Protein 3ZUZ (pdb70)

Solvent-accessible surface area: 15400 Å² total

Sequence (315 aa):
GILKTKYGFDNLYDTVVISVSTSNGNDINELDDPEHTDANDRVIERLRKENLKFDPEYYVSEYMTHKYGNEEDLEINGIKELLKFTPSSIVKQYLQWYKDSTNPNLVMPIEFTDEEQKQMQDNLPKKSSYLVEDIKKPLYVTILSVVLFSSYVFEQIENEGTHTTESAWTMGKLCPQISSFLDQQLKQSSLIIKIAIITGIRRALSYPLHRNYDLAMKAWTFVYYILRGGKRLVIRALLDIHETFRFHDVYYVVYDKVLLDDLTAWFISQGSENVIRSSLALEMRKEQESLSKQDIEFEIAEWETLNIREMEILAESEYREQQQN

Foldseek 3Di:
DPQFFAFADVSPDADLVVVLVVVPPPLADDPCNGPAYQLRLLVSVQVVLLVLFDLVQLLVLVCCVPPNDPVSCVVLVVVVLLVADFPLLVVLVVQQVPDPDLQDAADDDQDPVLVCLCVPPADPDADDDDPCVLLVLQLLQLQLQLLLLCSVVVNDQDPCSLSSSSQLRSCRRRVHSPQPVVPSLLSSLLSSLSSLQRDDSRRYNSSSLVSSVSSLSCLSNFLVSSLVSLSVSLVSQCPDPRSNVSCVRYSSCSSVCSVVPNDRVVSNVSSVVSVVSSVPDDQQVRWHWPVCIDIDGSVVSNVVSVVVVVVVVVD

InterPro domains:
  IPR007009 Shq1, C-terminal domain [PF04925] (267-470)
  IPR007052 CS domain [PS51203] (1-91)
  IPR008978 HSP20-like chaperone [G3DSA:2.60.40.790] (1-134)
  IPR008978 HSP20-like chaperone [SSF49764] (3-89)
  IPR039742 Protein Shq1 [PTHR12967] (1-504)
  IPR048696 SHQ1-like, CS domain [PF21413] (3-97)

Organism: Saccharomyces cerevisiae (strain ATCC 204508 / S288c) (NCBI:txid559292)

Secondary structure (DSSP, 8-state):
--S---BSGGG-B-SHHHHHHTTT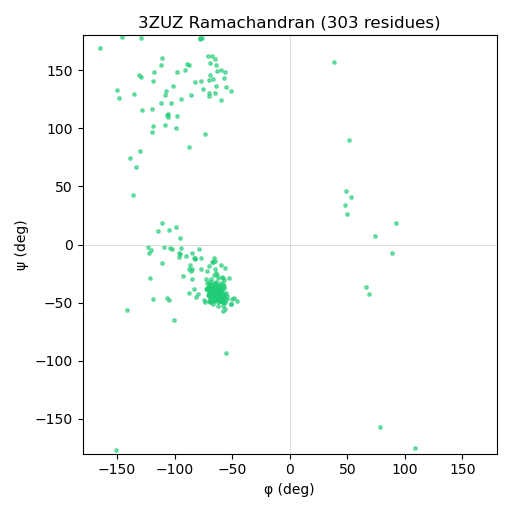--S---S-GGG--HHHHHHHHHHHHHHH--HHHHHHHHHHHHH--HHHHHHH-HHHHHT---HHHHHHHHHHTT-SSTTSPPP----HHHHHHHHHHS-------S--HHHHHHHHHHHHHHHHHHHHTTT---TTHHHHHHHH-HHHHT--S------HHHHHHHHHHHHHTTSSS---HHHHHHHHHHHHHHHHH-HHHHHHHHHHHHHHHHT-TTTTHHIIIIIHHHHHHHHHH--HHHHHHHHHHHHHHHHH--GGG-EE-------EEHHHHHHHHHHHHHHHHH-

Nearest PDB structures (foldseek):
  3zuz-assembly1_A  TM=1.003E+00  e=6.429E-46  Saccharomyces cerevisiae S288C
  3zv0-assembly1_A  TM=9.960E-01  e=2.360E-42  Saccharomyces cerevisiae S288C
  3zv0-assembly1_B  TM=9.936E-01  e=4.896E-42  Saccharomyces cerevisiae S288C
  3uah-assembly1_A  TM=9.928E-01  e=5.614E-42  Saccharomyces cerevisiae S288C
  3uai-assembly1_D  TM=9.906E-01  e=8.661E-41  Saccharomyces cerevisiae S288C

B-factor: mean 26.77, std 13.88, range [10.85, 117.25]

Structure (mmCIF, N/CA/C/O backbone):
data_3ZUZ
#
_entry.id   3ZUZ
#
_cell.length_a   39.374
_cell.length_b   50.092
_cell.length_c   52.083
_cell.angle_alpha   110.46
_cell.angle_beta   98.85
_cell.angle_gamma   97.32
#
_symmetry.space_group_name_H-M   'P 1'
#
loop_
_entity.id
_entity.type
_entity.pdbx_description
1 polymer 'PROTEIN SHQ1'
2 non-polymer 'ISOPROPYL ALCOHOL'
3 water water
#
loop_
_atom_site.group_PDB
_atom_site.id
_atom_site.type_symbol
_atom_site.label_atom_id
_atom_site.label_alt_id
_atom_site.label_comp_id
_atom_site.label_asym_id
_atom_site.label_entity_id
_atom_site.label_seq_id
_atom_site.pdbx_PDB_ins_code
_atom_site.Cartn_x
_atom_site.Cartn_y
_atom_site.Cartn_z
_atom_site.occupancy
_atom_site.B_iso_or_equiv
_atom_site.auth_seq_id
_atom_site.auth_comp_id
_atom_site.auth_asym_id
_atom_site.auth_atom_id
_atom_site.pdbx_PDB_model_num
ATOM 1 N N . GLY A 1 22 ? 3.314 6.678 -30.109 1.00 46.11 164 GLY A N 1
ATOM 2 C CA . GLY A 1 22 ? 3.563 7.239 -28.785 1.00 44.90 164 GLY A CA 1
ATOM 3 C C . GLY A 1 22 ? 3.650 8.751 -28.790 1.00 45.97 164 GLY A C 1
ATOM 4 O O . GLY A 1 22 ? 4.606 9.325 -28.253 1.00 47.36 164 GLY A O 1
ATOM 5 N N . ILE A 1 23 ? 2.656 9.410 -29.409 1.00 37.33 165 ILE A N 1
ATOM 6 C CA . ILE A 1 23 ? 2.652 10.868 -29.508 1.00 33.69 165 ILE A CA 1
ATOM 7 C C . ILE A 1 23 ? 1.673 11.556 -28.565 1.00 30.76 165 ILE A C 1
ATOM 8 O O . ILE A 1 23 ? 2.067 12.500 -27.889 1.00 26.94 165 ILE A O 1
ATOM 13 N N . LEU A 1 24 ? 0.422 11.084 -28.509 1.00 28.90 166 LEU A N 1
ATOM 14 C CA . LEU A 1 24 ? -0.585 11.674 -27.629 1.00 28.20 166 LEU A CA 1
ATOM 15 C C . LEU A 1 24 ? -0.180 11.409 -26.179 1.00 30.31 166 LEU A C 1
ATOM 16 O O . LEU A 1 24 ? 0.374 10.350 -25.876 1.00 29.35 166 LEU A O 1
ATOM 21 N N . LYS A 1 25 ? -0.414 12.392 -25.307 1.00 28.07 167 LYS A N 1
ATOM 22 C CA . LYS A 1 25 ? -0.098 12.287 -23.879 1.00 28.10 167 LYS A CA 1
ATOM 23 C C . LYS A 1 25 ? -1.174 11.418 -23.210 1.00 30.65 167 LYS A C 1
ATOM 24 O O . LYS A 1 25 ? -2.346 11.497 -23.590 1.00 27.48 167 LYS A O 1
ATOM 30 N N . THR A 1 26 ? -0.764 10.544 -22.260 1.00 29.74 168 THR A N 1
ATOM 31 C CA . THR A 1 26 ? -1.668 9.629 -21.536 1.00 29.60 168 THR A CA 1
ATOM 32 C C . THR A 1 26 ? -1.829 10.153 -20.116 1.00 32.74 168 THR A C 1
ATOM 33 O O . THR A 1 26 ? -0.862 10.122 -19.342 1.00 32.92 168 THR A O 1
ATOM 37 N N . LYS A 1 27 ? -3.037 10.644 -19.779 1.00 25.30 169 LYS A N 1
ATOM 38 C CA . LYS A 1 27 ? -3.329 11.217 -18.471 1.00 23.78 169 LYS A CA 1
ATOM 39 C C . LYS A 1 27 ? -3.341 10.173 -17.362 1.00 24.63 169 LYS A C 1
ATOM 40 O O . LYS A 1 27 ? -3.514 8.977 -17.615 1.00 22.60 169 LYS A O 1
ATOM 46 N N . TYR A 1 28 ? -3.099 10.641 -16.137 1.00 19.83 170 TYR A N 1
ATOM 47 C CA . TYR A 1 28 ? -2.981 9.773 -14.969 1.00 18.38 170 TYR A CA 1
ATOM 48 C C . TYR A 1 28 ? -3.392 10.443 -13.686 1.00 18.59 170 TYR A C 1
ATOM 49 O O . TYR A 1 28 ? -3.798 11.616 -13.658 1.00 17.40 170 TYR A O 1
ATOM 58 N N . GLY A 1 29 ? -3.223 9.689 -12.590 1.00 16.13 171 GLY A N 1
ATOM 59 C CA . GLY A 1 29 ? -3.528 10.194 -11.263 1.00 14.81 171 GLY A CA 1
ATOM 60 C C . GLY A 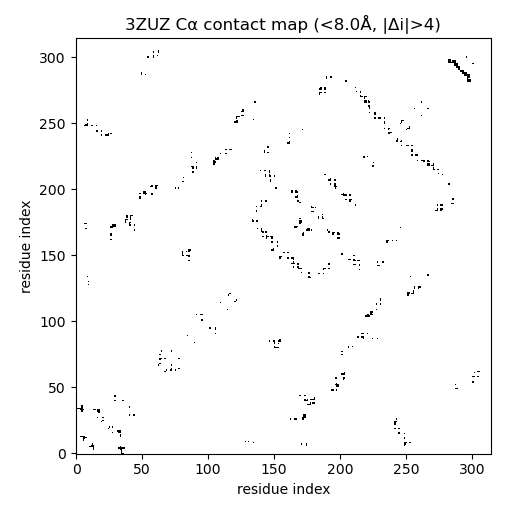1 29 ? -5.019 10.179 -10.991 1.00 17.81 171 GLY A C 1
ATOM 61 O O . GLY A 1 29 ? -5.767 9.424 -11.636 1.00 19.26 171 GLY A O 1
ATOM 62 N N . PHE A 1 30 ? -5.446 11.024 -10.044 1.00 14.80 172 PHE A N 1
ATOM 63 C CA . PHE A 1 30 ? -6.834 11.050 -9.614 1.00 13.60 172 PHE A CA 1
ATOM 64 C C . PHE A 1 30 ? -7.737 11.366 -10.797 1.00 18.58 172 PHE A C 1
ATOM 65 O O . PHE A 1 30 ? -7.558 12.415 -11.418 1.00 18.91 172 PHE A O 1
ATOM 73 N N . ASP A 1 31 ? -8.729 10.461 -11.051 1.00 17.28 173 ASP A N 1
ATOM 74 C CA . ASP A 1 31 ? -9.716 10.578 -12.145 1.00 19.31 173 ASP A CA 1
ATOM 75 C C . ASP A 1 31 ? -9.059 10.865 -13.512 1.00 25.75 173 ASP A C 1
ATOM 76 O O . ASP A 1 31 ? -9.670 11.505 -14.371 1.00 26.30 173 ASP A O 1
ATOM 81 N N . ASN A 1 32 ? -7.782 10.448 -13.677 1.00 22.65 174 ASN A N 1
ATOM 82 C CA . ASN A 1 32 ? -6.970 10.670 -14.886 1.00 23.43 174 ASN A CA 1
ATOM 83 C C . ASN A 1 32 ? -6.932 12.135 -15.288 1.00 27.39 174 ASN A C 1
ATOM 84 O O . ASN A 1 32 ? -7.041 12.445 -16.477 1.00 28.48 174 ASN A O 1
ATOM 89 N N . LEU A 1 33 ? -6.809 13.044 -14.319 1.00 23.46 175 LEU A N 1
ATOM 90 C CA . LEU A 1 33 ? -6.828 14.483 -14.585 1.00 24.23 175 LEU A CA 1
ATOM 91 C C . LEU A 1 33 ? -5.462 15.145 -14.740 1.00 24.12 175 LEU A C 1
ATOM 92 O O . LEU A 1 33 ? -5.379 16.346 -15.055 1.00 22.16 175 LEU A O 1
ATOM 97 N N . TYR A 1 34 ? -4.391 14.388 -14.461 1.00 18.86 176 TYR A N 1
ATOM 98 C CA . TYR A 1 34 ? -3.058 14.961 -14.434 1.00 18.18 176 TYR A CA 1
ATOM 99 C C . TYR A 1 34 ? -2.155 14.507 -15.540 1.00 18.22 176 TYR A C 1
ATOM 100 O O . TYR A 1 34 ? -2.370 13.467 -16.150 1.00 17.74 176 TYR A O 1
ATOM 109 N N . ASP A 1 35 ? -1.101 15.296 -15.773 1.00 17.80 177 ASP A N 1
ATOM 110 C CA . ASP A 1 35 ? -0.079 14.995 -16.763 1.00 18.36 177 ASP A CA 1
ATOM 111 C C . ASP A 1 35 ? 1.123 15.886 -16.498 1.00 18.84 177 ASP A C 1
ATOM 112 O O . ASP A 1 35 ? 1.024 16.843 -15.727 1.00 18.48 177 ASP A O 1
ATOM 117 N N . THR A 1 36 ? 2.239 15.581 -17.184 1.00 18.84 178 THR A N 1
ATOM 118 C CA . THR A 1 36 ? 3.508 16.322 -17.217 1.00 19.63 178 THR A CA 1
ATOM 119 C C . THR A 1 36 ? 4.313 16.314 -15.923 1.00 22.92 178 THR A C 1
ATOM 120 O O . THR A 1 36 ? 5.544 16.184 -15.974 1.00 24.78 178 THR A O 1
ATOM 124 N N . VAL A 1 37 ? 3.632 16.484 -14.787 1.00 18.09 179 VAL A N 1
ATOM 125 C CA A VAL A 1 37 ? 4.192 16.551 -13.426 0.50 16.50 179 VAL A CA 1
ATOM 126 C CA B VAL A 1 37 ? 4.295 16.590 -13.491 0.50 18.03 179 VAL A CA 1
ATOM 127 C C . VAL A 1 37 ? 5.183 15.404 -13.159 1.00 19.87 179 VAL A C 1
ATOM 128 O O . VAL A 1 37 ? 6.278 15.625 -12.639 1.00 19.34 179 VAL A O 1
ATOM 135 N N . ILE A 1 38 ? 4.757 14.153 -13.470 1.00 17.71 180 ILE A N 1
ATOM 136 C CA . ILE A 1 38 ? 5.616 13.007 -13.166 1.00 16.15 180 ILE A CA 1
ATOM 137 C C . ILE A 1 38 ? 6.925 13.002 -13.962 1.00 19.03 180 ILE A C 1
ATOM 138 O O . ILE A 1 38 ? 7.984 12.872 -13.349 1.00 18.73 180 ILE A O 1
ATOM 143 N N . SER A 1 39 ? 6.873 13.212 -15.298 1.00 17.94 181 SER A N 1
ATOM 144 C CA . SER A 1 39 ? 8.109 13.303 -16.104 1.00 18.61 181 SER A CA 1
ATOM 145 C C . SER A 1 39 ? 9.044 14.403 -15.601 1.00 22.04 181 SER A C 1
ATOM 146 O O . SER A 1 39 ? 10.244 14.163 -15.482 1.00 25.12 181 SER A O 1
ATOM 149 N N . VAL A 1 40 ? 8.514 15.578 -15.245 1.00 19.73 182 VAL A N 1
ATOM 150 C CA . VAL A 1 40 ? 9.308 16.676 -14.681 1.00 20.00 182 VAL A CA 1
ATOM 151 C C . VAL A 1 40 ? 9.958 16.227 -13.355 1.00 22.47 182 VAL A C 1
ATOM 152 O O . VAL A 1 40 ? 11.148 16.454 -13.142 1.00 21.67 182 VAL A O 1
ATOM 156 N N . SER A 1 41 ? 9.213 15.486 -12.530 1.00 19.31 183 SER A N 1
ATOM 157 C CA . SER A 1 41 ? 9.712 15.019 -11.235 1.00 18.36 183 SER A CA 1
ATOM 158 C C . SER A 1 41 ? 10.889 14.034 -11.378 1.00 21.40 183 SER A C 1
ATOM 159 O O . SER A 1 41 ? 11.805 14.046 -10.547 1.00 20.70 183 SER A O 1
ATOM 162 N N . THR A 1 42 ? 10.874 13.207 -12.428 1.00 19.35 184 THR A N 1
ATOM 163 C CA . THR A 1 42 ? 11.946 12.227 -12.694 1.00 21.63 184 THR A CA 1
ATOM 164 C C . THR A 1 42 ? 13.279 12.910 -12.980 1.00 28.49 184 THR A C 1
ATOM 165 O O . THR A 1 42 ? 14.325 12.328 -12.693 1.00 29.22 184 THR A O 1
ATOM 169 N N . SER A 1 43 ? 13.232 14.181 -13.446 1.00 25.89 185 SER A N 1
ATOM 170 C CA . SER A 1 43 ? 14.416 15.018 -13.674 1.00 26.28 185 SER A CA 1
ATOM 171 C C . SER A 1 43 ? 14.874 15.697 -12.357 1.00 27.63 185 SER A C 1
ATOM 172 O O . SER A 1 43 ? 15.978 16.247 -12.301 1.00 28.42 185 SER A O 1
ATOM 175 N N . ASN A 1 44 ? 14.034 15.639 -11.299 1.00 21.02 186 ASN A N 1
ATOM 176 C CA . ASN A 1 44 ? 14.283 16.220 -9.983 1.00 20.19 186 ASN A CA 1
ATOM 177 C C . ASN A 1 44 ? 14.498 15.167 -8.898 1.00 22.55 186 ASN A C 1
ATOM 178 O O . ASN A 1 44 ? 14.466 15.493 -7.715 1.00 25.82 186 ASN A O 1
ATOM 183 N N . GLY A 1 45 ? 14.805 13.934 -9.288 1.00 19.90 187 GLY A N 1
ATOM 184 C CA . GLY A 1 45 ? 15.148 12.896 -8.321 1.00 20.47 187 GLY A CA 1
ATOM 185 C C . GLY A 1 45 ? 14.012 12.019 -7.831 1.00 24.33 187 GLY A C 1
ATOM 186 O O . GLY A 1 45 ? 14.131 11.391 -6.775 1.00 23.35 187 GLY A O 1
ATOM 187 N N . ASN A 1 46 ? 12.888 11.991 -8.568 1.00 20.45 188 ASN A N 1
ATOM 188 C CA . ASN A 1 46 ? 11.774 11.134 -8.189 1.00 19.18 188 ASN A CA 1
ATOM 189 C C . ASN A 1 46 ? 12.117 9.678 -8.492 1.00 18.67 188 ASN A C 1
ATOM 190 O O . ASN A 1 46 ? 11.919 9.221 -9.616 1.00 20.03 188 ASN A O 1
ATOM 195 N N . ASP A 1 47 ? 12.614 8.971 -7.480 1.00 15.07 189 ASP A N 1
ATOM 196 C CA . ASP A 1 47 ? 12.964 7.554 -7.616 1.00 15.31 189 ASP A CA 1
ATOM 197 C C . ASP A 1 47 ? 11.859 6.599 -7.169 1.00 18.57 189 ASP A C 1
ATOM 198 O O . ASP A 1 47 ? 12.023 5.376 -7.232 1.00 19.63 189 ASP A O 1
ATOM 203 N N . ILE A 1 48 ? 10.684 7.148 -6.824 1.00 14.22 190 ILE A N 1
ATOM 204 C CA . ILE A 1 48 ? 9.534 6.284 -6.572 1.00 13.69 190 ILE A CA 1
ATOM 205 C C . ILE A 1 48 ? 8.928 5.880 -7.924 1.00 17.29 190 ILE A C 1
ATOM 206 O O . ILE A 1 48 ? 8.562 4.701 -8.102 1.00 16.28 190 ILE A O 1
ATOM 211 N N . ASN A 1 49 ? 8.819 6.851 -8.891 1.00 15.73 191 ASN A N 1
ATOM 212 C CA . ASN A 1 49 ? 8.262 6.505 -10.193 1.00 14.65 191 ASN A CA 1
ATOM 213 C C . ASN A 1 49 ? 9.055 5.349 -10.793 1.00 17.69 191 ASN A C 1
ATOM 214 O O . ASN A 1 49 ? 10.294 5.377 -10.788 1.00 17.59 191 ASN A O 1
ATOM 219 N N . GLU A 1 50 ? 8.353 4.372 -11.347 1.00 16.44 192 GLU A N 1
ATOM 220 C CA . GLU A 1 50 ? 8.970 3.199 -11.943 1.00 16.52 192 GLU A CA 1
ATOM 221 C C . GLU A 1 50 ? 8.606 3.050 -13.425 1.00 20.73 192 GLU A C 1
ATOM 222 O O . GLU A 1 50 ? 9.115 2.141 -14.086 1.00 22.32 192 GLU A O 1
ATOM 228 N N . LEU A 1 51 ? 7.726 3.918 -13.942 1.00 17.75 193 LEU A N 1
ATOM 229 C CA . LEU A 1 51 ? 7.340 3.900 -15.357 1.00 17.95 193 LEU A CA 1
ATOM 230 C C . LEU A 1 51 ? 8.460 4.490 -16.230 1.00 22.69 193 LEU A C 1
ATOM 231 O O . LEU A 1 51 ? 8.983 5.564 -15.935 1.00 22.30 193 LEU A O 1
ATOM 236 N N . ASP A 1 52 ? 8.784 3.802 -17.328 1.00 20.45 194 ASP A N 1
ATOM 237 C CA . ASP A 1 52 ? 9.820 4.282 -18.256 1.00 20.98 194 ASP A CA 1
ATOM 238 C C . ASP A 1 52 ? 9.378 5.569 -18.948 1.00 24.53 194 ASP A C 1
ATOM 239 O O . ASP A 1 52 ? 10.183 6.495 -19.123 1.00 23.57 194 ASP A O 1
ATOM 244 N N . ASP A 1 53 ? 8.095 5.634 -19.316 1.00 21.75 195 ASP A N 1
ATOM 245 C CA . ASP A 1 53 ? 7.551 6.752 -20.071 1.00 22.29 195 ASP A CA 1
ATOM 246 C C . ASP A 1 53 ? 6.165 7.107 -19.514 1.00 24.81 195 ASP A C 1
ATOM 247 O O . ASP A 1 53 ? 5.164 6.798 -20.151 1.00 25.10 195 ASP A O 1
ATOM 252 N N . PRO A 1 54 ? 6.094 7.761 -18.331 1.00 21.49 196 PRO A N 1
ATOM 253 C CA . PRO A 1 54 ? 4.778 8.068 -17.725 1.00 21.26 196 PRO A CA 1
ATOM 254 C C . PRO A 1 54 ? 3.804 8.897 -18.554 1.00 25.33 196 PRO A C 1
ATOM 255 O O . PRO A 1 54 ? 2.589 8.781 -18.375 1.00 24.53 196 PRO A O 1
ATOM 259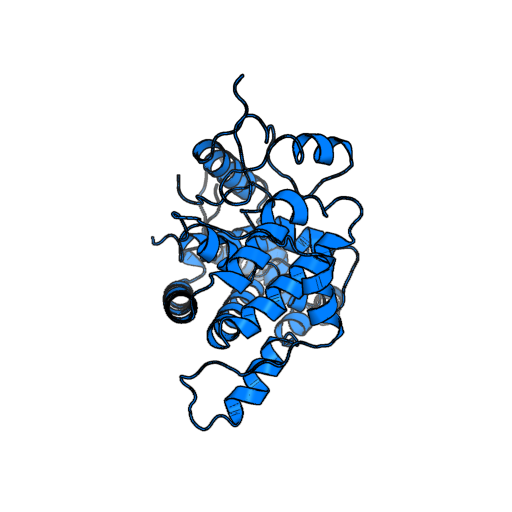 N N . GLU A 1 55 ? 4.332 9.755 -19.429 1.00 23.02 197 GLU A N 1
ATOM 260 C CA . GLU A 1 55 ? 3.494 10.641 -20.235 1.00 22.82 197 GLU A CA 1
ATOM 261 C C . GLU A 1 55 ? 2.930 9.989 -21.478 1.00 27.92 197 GLU A C 1
ATOM 262 O O . GLU A 1 55 ? 2.029 10.564 -22.081 1.00 29.54 197 GLU A O 1
ATOM 268 N N . HIS A 1 56 ? 3.431 8.803 -21.863 1.00 25.30 198 HIS A N 1
ATOM 269 C CA . HIS A 1 56 ? 2.953 8.105 -23.062 1.00 26.31 198 HIS A CA 1
ATOM 270 C C . HIS A 1 56 ? 2.758 6.608 -22.812 1.00 31.09 198 HIS A C 1
ATOM 271 O O . HIS A 1 56 ? 3.123 5.785 -23.654 1.00 32.79 198 HIS A O 1
ATOM 278 N N . THR A 1 57 ? 2.186 6.234 -21.658 1.00 26.81 199 THR A N 1
ATOM 279 C CA . THR A 1 57 ? 1.921 4.819 -21.402 1.00 26.87 199 THR A CA 1
ATOM 280 C C . THR A 1 57 ? 0.453 4.712 -21.000 1.00 32.13 199 THR A C 1
ATOM 281 O O . THR A 1 57 ? 0.063 5.290 -19.976 1.00 31.87 199 THR A O 1
ATOM 285 N N . ASP A 1 58 ? -0.368 4.012 -21.811 1.00 28.41 200 ASP A N 1
ATOM 286 C CA . ASP A 1 58 ? -1.776 3.871 -21.465 1.00 28.07 200 ASP A CA 1
ATOM 287 C C . ASP A 1 58 ? -1.973 2.939 -20.253 1.00 28.34 200 ASP A C 1
ATOM 288 O O . ASP A 1 58 ? -1.052 2.195 -19.892 1.00 25.16 200 ASP A O 1
ATOM 293 N N . ALA A 1 59 ? -3.151 3.010 -19.623 1.00 24.64 201 ALA A N 1
ATOM 294 C CA . ALA A 1 59 ? -3.473 2.232 -18.417 1.00 23.93 201 ALA A CA 1
ATOM 295 C C . ALA A 1 59 ? -3.130 0.735 -18.542 1.00 27.06 201 ALA A C 1
ATOM 296 O O . ALA A 1 59 ? -2.487 0.169 -17.652 1.00 26.15 201 ALA A O 1
ATOM 298 N N . ASN A 1 60 ? -3.491 0.100 -19.666 1.00 24.12 202 ASN A N 1
ATOM 299 C CA . ASN A 1 60 ? -3.211 -1.326 -19.840 1.00 23.60 202 ASN A CA 1
ATOM 300 C C . ASN A 1 60 ? -1.725 -1.617 -19.941 1.00 28.00 202 ASN A C 1
ATOM 301 O O . ASN A 1 60 ? -1.243 -2.600 -19.366 1.00 27.29 202 ASN A O 1
ATOM 306 N N . ASP A 1 61 ? -0.982 -0.725 -20.612 1.00 23.78 203 ASP A N 1
ATOM 307 C CA . ASP A 1 61 ? 0.456 -0.885 -20.739 1.00 23.76 203 ASP A CA 1
ATOM 308 C C . ASP A 1 61 ? 1.197 -0.691 -19.402 1.00 24.13 203 ASP A C 1
ATOM 309 O O . ASP A 1 61 ? 2.222 -1.336 -19.184 1.00 23.46 203 ASP A O 1
ATOM 314 N N . ARG A 1 62 ? 0.637 0.151 -18.501 1.00 21.55 204 ARG A N 1
ATOM 315 C CA . ARG A 1 62 ? 1.195 0.344 -17.141 1.00 20.37 204 ARG A CA 1
ATOM 316 C C . ARG A 1 62 ? 1.150 -0.982 -16.375 1.00 24.36 204 ARG A C 1
ATOM 317 O O . ARG A 1 62 ? 2.116 -1.321 -15.702 1.00 23.10 204 ARG A O 1
ATOM 325 N N . VAL A 1 63 ? 0.029 -1.734 -16.494 1.00 21.89 205 VAL A N 1
ATOM 326 C CA . VAL A 1 63 ? -0.137 -3.040 -15.834 1.00 21.32 205 VAL A CA 1
ATOM 327 C C . VAL A 1 63 ? 0.903 -4.028 -16.390 1.00 25.19 205 VAL A C 1
ATOM 328 O O . VAL A 1 63 ? 1.602 -4.679 -15.614 1.00 24.14 205 VAL A O 1
ATOM 332 N N . ILE A 1 64 ? 1.044 -4.089 -17.744 1.00 22.59 206 ILE A N 1
ATOM 333 C CA . ILE A 1 64 ? 2.005 -5.004 -18.379 1.00 22.76 206 ILE A CA 1
ATOM 334 C C . ILE A 1 64 ? 3.434 -4.720 -17.905 1.00 24.41 206 ILE A C 1
ATOM 335 O O . ILE A 1 64 ? 4.142 -5.646 -17.529 1.00 24.97 206 ILE A O 1
ATOM 340 N N . GLU A 1 65 ? 3.837 -3.428 -17.903 1.00 20.42 207 GLU A N 1
ATOM 341 C CA . GLU A 1 65 ? 5.170 -3.006 -17.484 1.00 19.26 207 GLU A CA 1
ATOM 342 C C . GLU A 1 65 ? 5.392 -3.322 -15.986 1.00 21.56 207 GLU A C 1
ATOM 343 O O . GLU A 1 65 ? 6.461 -3.813 -15.622 1.00 20.85 207 GLU A O 1
ATOM 349 N N . ARG A 1 66 ? 4.395 -2.993 -15.132 1.00 18.11 208 ARG A N 1
ATOM 350 C CA . ARG A 1 66 ? 4.511 -3.246 -13.680 1.00 17.92 208 ARG A CA 1
ATOM 351 C C . ARG A 1 66 ? 4.763 -4.722 -13.405 1.00 21.85 208 ARG A C 1
ATOM 352 O O . ARG A 1 66 ? 5.666 -5.055 -12.645 1.00 21.49 208 ARG A O 1
ATOM 360 N N . LEU A 1 67 ? 3.941 -5.587 -14.002 1.00 20.37 209 LEU A N 1
ATOM 361 C CA . LEU A 1 67 ? 4.057 -7.027 -13.803 1.00 21.06 209 LEU A CA 1
ATOM 362 C C . LEU A 1 67 ? 5.411 -7.563 -14.240 1.00 24.22 209 LEU A C 1
ATOM 363 O O . LEU A 1 67 ? 6.031 -8.314 -13.507 1.00 23.85 209 LEU A O 1
ATOM 368 N N . ARG A 1 68 ? 5.925 -7.078 -15.383 1.00 20.62 210 ARG A N 1
ATOM 369 C CA . ARG A 1 68 ? 7.243 -7.502 -15.848 1.00 20.08 210 ARG A CA 1
ATOM 370 C C . ARG A 1 68 ? 8.344 -7.030 -14.890 1.00 22.94 210 ARG A C 1
ATOM 371 O O . ARG A 1 68 ? 9.256 -7.784 -14.551 1.00 22.67 210 ARG A O 1
ATOM 379 N N . LYS A 1 69 ? 8.246 -5.768 -14.442 1.00 20.97 211 LYS A N 1
ATOM 380 C CA . LYS A 1 69 ? 9.243 -5.196 -13.570 1.00 20.65 211 LYS A CA 1
ATOM 381 C C . LYS A 1 69 ? 9.225 -5.789 -12.174 1.00 21.41 211 LYS A C 1
ATOM 382 O O . LYS A 1 69 ? 10.278 -5.878 -11.553 1.00 21.46 211 LYS A O 1
ATOM 388 N N . GLU A 1 70 ? 8.038 -6.191 -11.673 1.00 20.06 212 GLU A N 1
ATOM 389 C CA . GLU A 1 70 ? 7.948 -6.794 -10.336 1.00 17.97 212 GLU A CA 1
ATOM 390 C C . GLU A 1 70 ? 8.650 -8.161 -10.334 1.00 21.08 212 GLU A C 1
ATOM 391 O O . GLU A 1 70 ? 9.405 -8.474 -9.408 1.00 20.21 212 GLU A O 1
ATOM 397 N N . ASN A 1 71 ? 8.422 -8.940 -11.403 1.00 20.05 213 ASN A N 1
ATOM 398 C CA . ASN A 1 71 ? 9.071 -10.246 -11.583 1.00 19.96 213 ASN A CA 1
ATOM 399 C C . ASN A 1 71 ? 10.583 -10.071 -11.707 1.00 25.60 213 ASN A C 1
ATOM 400 O O . ASN A 1 71 ? 11.327 -10.850 -11.133 1.00 25.05 213 ASN A O 1
ATOM 405 N N . LEU A 1 72 ? 11.041 -8.983 -12.374 1.00 22.48 214 LEU A N 1
ATOM 406 C CA . LEU A 1 72 ? 12.481 -8.712 -12.478 1.00 22.48 214 LEU A CA 1
ATOM 407 C C . LEU A 1 72 ? 13.059 -8.257 -11.143 1.00 24.23 214 LEU A C 1
ATOM 408 O O . LEU A 1 72 ? 14.207 -8.573 -10.837 1.00 23.86 214 LEU A O 1
ATOM 413 N N . LYS A 1 73 ? 12.285 -7.445 -10.383 1.00 20.09 215 LYS A N 1
ATOM 414 C CA . LYS A 1 73 ? 12.725 -6.875 -9.112 1.00 17.47 215 LYS A CA 1
ATOM 415 C C . LYS A 1 73 ? 12.840 -7.917 -8.022 1.00 19.38 215 LYS A C 1
ATOM 416 O O . LYS A 1 73 ? 13.789 -7.877 -7.243 1.00 19.06 215 LYS A O 1
ATOM 422 N N . PHE A 1 74 ? 11.873 -8.843 -7.957 1.00 19.01 216 PHE A N 1
ATOM 423 C CA . PHE A 1 74 ? 11.895 -9.874 -6.932 1.00 18.51 216 PHE A CA 1
ATOM 424 C C . PHE A 1 74 ? 13.251 -10.571 -6.886 1.00 22.74 216 PHE A C 1
ATOM 425 O O . PHE A 1 74 ? 13.807 -10.929 -7.932 1.00 24.72 216 PHE A O 1
ATOM 433 N N . ASP A 1 75 ? 13.788 -10.715 -5.683 1.00 19.52 217 ASP A N 1
ATOM 434 C CA . ASP A 1 75 ? 15.077 -11.362 -5.443 1.00 20.07 217 ASP A CA 1
ATOM 435 C C . ASP A 1 75 ? 14.827 -12.592 -4.538 1.00 23.56 217 ASP A C 1
ATOM 436 O O . ASP A 1 75 ? 14.659 -12.441 -3.315 1.00 22.18 217 ASP A O 1
ATOM 441 N N . PRO A 1 76 ? 14.807 -13.823 -5.122 1.00 21.97 218 PRO A N 1
ATOM 442 C CA . PRO A 1 76 ? 14.540 -15.023 -4.306 1.00 21.88 218 PRO A CA 1
ATOM 443 C C . PRO A 1 76 ? 15.553 -15.264 -3.203 1.00 24.26 218 PRO A C 1
ATOM 444 O O . PRO A 1 76 ? 15.156 -15.624 -2.098 1.00 24.14 218 PRO A O 1
ATOM 448 N N . GLU A 1 77 ? 16.845 -14.985 -3.463 1.00 21.80 219 GLU A N 1
ATOM 449 C CA . GLU A 1 77 ? 17.873 -15.145 -2.447 1.00 21.74 219 GLU A CA 1
ATOM 450 C C . GLU A 1 77 ? 17.604 -14.252 -1.238 1.00 22.03 219 GLU A C 1
ATOM 451 O O . GLU A 1 77 ? 17.683 -14.713 -0.106 1.00 22.41 219 GLU A O 1
ATOM 457 N N . TYR A 1 78 ? 17.246 -12.966 -1.483 1.00 19.35 220 TYR A N 1
ATOM 458 C CA . TYR A 1 78 ? 16.937 -12.011 -0.428 1.00 17.75 220 TYR A CA 1
ATOM 459 C C . TYR A 1 78 ? 15.671 -12.505 0.305 1.00 17.57 220 TYR A C 1
ATOM 460 O O . TYR A 1 78 ? 15.664 -12.542 1.531 1.00 17.85 220 TYR A O 1
ATOM 469 N N . TYR A 1 79 ? 14.635 -12.917 -0.444 1.00 15.82 221 TYR A N 1
ATOM 470 C CA . TYR A 1 79 ? 13.388 -13.390 0.162 1.00 16.28 221 TYR A CA 1
ATOM 471 C C . TYR A 1 79 ? 13.632 -14.579 1.103 1.00 20.77 221 TYR A C 1
ATOM 472 O O . TYR A 1 79 ? 13.216 -14.564 2.272 1.00 18.38 221 TYR A O 1
ATOM 481 N N . VAL A 1 80 ? 14.312 -15.621 0.590 1.00 21.21 222 VAL A N 1
ATOM 482 C CA . VAL A 1 80 ? 14.577 -16.805 1.416 1.00 21.64 222 VAL A CA 1
ATOM 483 C C . VAL A 1 80 ? 15.544 -16.505 2.557 1.00 23.59 222 VAL A C 1
ATOM 484 O O . VAL A 1 80 ? 15.366 -17.051 3.634 1.00 22.98 222 VAL A O 1
ATOM 488 N N . SER A 1 81 ? 16.510 -15.576 2.363 1.00 20.40 223 SER A N 1
ATOM 489 C CA . SER A 1 81 ? 17.394 -15.168 3.456 1.00 21.36 223 SER A CA 1
ATOM 490 C C . SER A 1 81 ? 16.609 -14.553 4.624 1.00 24.00 223 SER A C 1
ATOM 491 O O . SER A 1 81 ? 16.869 -14.881 5.782 1.00 22.40 223 SER A O 1
ATOM 494 N N . GLU A 1 82 ? 15.626 -13.676 4.323 1.00 19.71 224 GLU A N 1
ATOM 495 C CA . GLU A 1 82 ? 14.772 -13.060 5.341 1.00 18.59 224 GLU A CA 1
ATOM 496 C C . GLU A 1 82 ? 13.981 -14.110 6.097 1.00 19.20 224 GLU A C 1
ATOM 497 O O . GLU A 1 82 ? 13.881 -14.040 7.314 1.00 19.13 224 GLU A O 1
ATOM 503 N N . TYR A 1 83 ? 13.423 -15.079 5.358 1.00 18.28 225 TYR A N 1
ATOM 504 C CA . TYR A 1 83 ? 12.636 -16.175 5.907 1.00 17.96 225 TYR A CA 1
ATOM 505 C C . TYR A 1 83 ? 13.508 -17.004 6.866 1.00 20.52 225 TYR A C 1
ATOM 506 O O . TYR A 1 83 ? 13.083 -17.290 7.989 1.00 19.29 225 TYR A O 1
ATOM 515 N N . MET A 1 84 ? 14.741 -17.337 6.419 1.00 18.99 226 MET A N 1
ATOM 516 C CA . MET A 1 84 ? 15.707 -18.127 7.197 1.00 19.23 226 MET A CA 1
ATOM 517 C C . MET A 1 84 ? 16.190 -17.365 8.405 1.00 22.61 226 MET A C 1
ATOM 518 O O . MET A 1 84 ? 16.293 -17.942 9.487 1.00 21.16 226 MET A O 1
ATOM 523 N N . THR A 1 85 ? 16.406 -16.055 8.276 1.00 18.72 227 THR A N 1
ATOM 524 C CA . THR A 1 85 ? 16.774 -15.280 9.463 1.00 19.67 227 THR A CA 1
ATOM 525 C C . THR A 1 85 ? 15.638 -15.357 10.504 1.00 23.72 227 THR A C 1
ATOM 526 O O . THR A 1 85 ? 15.892 -15.578 11.682 1.00 22.98 227 THR A O 1
ATOM 530 N N . HIS A 1 86 ? 14.384 -15.153 10.073 1.00 22.30 228 HIS A N 1
ATOM 531 C CA . HIS A 1 86 ? 13.256 -15.163 10.997 1.00 23.07 228 HIS A CA 1
ATOM 532 C C . HIS A 1 86 ? 13.052 -16.517 11.689 1.00 27.59 228 HIS A C 1
ATOM 533 O O . HIS A 1 86 ? 12.818 -16.561 12.898 1.00 26.76 228 HIS A O 1
ATOM 540 N N . LYS A 1 87 ? 13.136 -17.605 10.918 1.00 24.85 229 LYS A N 1
ATOM 541 C CA . LYS A 1 87 ? 12.872 -18.936 11.444 1.00 25.06 229 LYS A CA 1
ATOM 542 C C . LYS A 1 87 ? 14.062 -19.573 12.159 1.00 29.52 229 LYS A C 1
ATOM 543 O O . LYS A 1 87 ? 13.851 -20.265 13.171 1.00 29.91 229 LYS A O 1
ATOM 549 N N . TYR A 1 88 ? 15.292 -19.366 11.635 1.00 24.93 230 TYR A N 1
ATOM 550 C CA . TYR A 1 88 ? 16.510 -20.016 12.138 1.00 26.83 230 TYR A CA 1
ATOM 551 C C . TYR A 1 88 ? 17.670 -19.114 12.589 1.00 30.72 230 TYR A C 1
ATOM 552 O O . TYR A 1 88 ? 18.699 -19.632 13.038 1.00 30.89 230 TYR A O 1
ATOM 561 N N . GLY A 1 89 ? 17.533 -17.794 12.463 1.00 25.84 231 GLY A N 1
ATOM 562 C CA . GLY A 1 89 ? 18.622 -16.907 12.849 1.00 25.32 231 GLY A CA 1
ATOM 563 C C . GLY A 1 89 ? 18.965 -16.968 14.327 1.00 28.98 231 GLY A C 1
ATOM 564 O O . GLY A 1 89 ? 18.086 -17.216 15.162 1.00 28.80 231 GLY A O 1
ATOM 565 N N . ASN A 1 90 ? 20.245 -16.734 14.656 1.00 27.07 232 ASN A N 1
ATOM 566 C CA . ASN A 1 90 ? 20.691 -16.655 16.053 1.00 27.04 232 ASN A CA 1
ATOM 567 C C . ASN A 1 90 ? 20.280 -15.274 16.591 1.00 31.24 232 ASN A C 1
ATOM 568 O O . ASN A 1 90 ? 19.740 -14.459 15.824 1.00 29.11 232 ASN A O 1
ATOM 573 N N . GLU A 1 91 ? 20.554 -14.992 17.876 1.00 27.86 233 GLU A N 1
ATOM 574 C CA . GLU A 1 91 ? 20.180 -13.716 18.501 1.00 27.67 233 GLU A CA 1
ATOM 575 C C . GLU A 1 91 ? 20.733 -12.481 17.824 1.00 28.86 233 GLU A C 1
ATOM 576 O O . GLU A 1 91 ? 19.985 -11.520 17.650 1.00 25.43 233 GLU A O 1
ATOM 582 N N . GLU A 1 92 ? 22.018 -12.503 17.421 1.00 26.96 234 GLU A N 1
ATOM 583 C CA . GLU A 1 92 ? 22.635 -11.369 16.730 1.00 26.95 234 GLU A CA 1
ATOM 584 C C . GLU A 1 92 ? 21.993 -11.133 15.355 1.00 29.34 234 GLU A C 1
ATOM 585 O O . GLU A 1 92 ? 21.699 -9.982 15.024 1.00 28.84 234 GLU A O 1
ATOM 591 N N . ASP A 1 93 ? 21.769 -12.207 14.574 1.00 25.54 235 ASP A N 1
ATOM 592 C CA . ASP A 1 93 ? 21.119 -12.110 13.244 1.00 24.64 235 ASP A CA 1
ATOM 593 C C . ASP A 1 93 ? 19.751 -11.468 13.406 1.00 25.82 235 ASP A C 1
ATOM 594 O O . ASP A 1 93 ? 19.410 -10.554 12.654 1.00 24.79 235 ASP A O 1
ATOM 599 N N . LEU A 1 94 ? 18.977 -11.928 14.402 1.00 21.37 236 LEU A N 1
ATOM 600 C CA . LEU A 1 94 ? 17.640 -11.399 14.662 1.00 21.16 236 LEU A CA 1
ATOM 601 C C . LEU A 1 94 ? 17.679 -9.985 15.195 1.00 24.99 236 LEU A C 1
ATOM 602 O O . LEU A 1 94 ? 16.778 -9.206 14.883 1.00 25.07 236 LEU A O 1
ATOM 607 N N . GLU A 1 95 ? 18.710 -9.626 15.993 1.00 21.21 237 GLU A N 1
ATOM 608 C CA . GLU A 1 95 ? 18.776 -8.283 16.554 1.00 20.91 237 GLU A CA 1
ATOM 609 C C . GLU A 1 95 ? 18.984 -7.234 15.484 1.00 22.76 237 GLU A C 1
ATOM 610 O O . GLU A 1 95 ? 18.286 -6.216 15.508 1.00 21.43 237 GLU A O 1
ATOM 616 N N . ILE A 1 96 ? 19.952 -7.460 14.575 1.00 19.45 238 ILE A N 1
ATOM 617 C CA . ILE A 1 96 ? 20.240 -6.492 13.521 1.00 18.63 238 ILE A CA 1
ATOM 618 C C . ILE A 1 96 ? 19.100 -6.441 12.495 1.00 22.60 238 ILE A C 1
ATOM 619 O O . ILE A 1 96 ? 18.802 -5.367 11.963 1.00 20.48 238 ILE A O 1
ATOM 624 N N . ASN A 1 97 ? 18.462 -7.592 12.231 1.00 19.37 239 ASN A N 1
ATOM 625 C CA . ASN A 1 97 ? 17.364 -7.655 11.246 1.00 18.46 239 ASN A CA 1
ATOM 626 C C . ASN A 1 97 ? 16.112 -6.920 11.762 1.00 22.73 239 ASN A C 1
ATOM 627 O O . ASN A 1 97 ? 15.552 -6.085 11.034 1.00 22.63 239 ASN A O 1
ATOM 632 N N . GLY A 1 98 ? 15.693 -7.221 12.987 1.00 18.56 240 GLY A N 1
ATOM 633 C CA . GLY A 1 98 ? 14.549 -6.557 13.610 1.00 17.34 240 GLY A CA 1
ATOM 634 C C . GLY A 1 98 ? 13.186 -7.175 13.365 1.00 17.53 240 GLY A C 1
ATOM 635 O O . GLY A 1 98 ? 12.221 -6.723 13.982 1.00 16.65 240 GLY A O 1
ATOM 636 N N . ILE A 1 99 ? 13.076 -8.202 12.485 1.00 16.18 241 ILE A N 1
ATOM 637 C CA . ILE A 1 99 ? 11.775 -8.844 12.130 1.00 15.91 241 ILE A CA 1
ATOM 638 C C . ILE A 1 99 ? 10.870 -9.171 13.349 1.00 20.41 241 ILE A C 1
ATOM 639 O O . ILE A 1 99 ? 9.681 -8.832 13.354 1.00 20.24 241 ILE A O 1
ATOM 644 N N . LYS A 1 100 ? 11.421 -9.808 14.404 1.00 19.08 242 LYS A N 1
ATOM 645 C CA . LYS A 1 100 ? 10.581 -10.148 15.558 1.00 17.90 242 LYS A CA 1
ATOM 646 C C . LYS A 1 100 ? 10.025 -8.931 16.279 1.00 21.15 242 LYS A C 1
ATOM 647 O O . LYS A 1 100 ? 8.893 -8.972 16.761 1.00 23.46 242 LYS A O 1
ATOM 653 N N . GLU A 1 101 ? 10.784 -7.827 16.281 1.00 17.91 243 GLU A N 1
ATOM 654 C CA . GLU A 1 101 ? 10.326 -6.595 16.900 1.00 18.72 243 GLU A CA 1
ATOM 655 C C . GLU A 1 101 ? 9.210 -5.981 16.051 1.00 21.21 243 GLU A C 1
ATOM 656 O O . GLU A 1 101 ? 8.193 -5.551 16.586 1.00 20.37 243 GLU A O 1
ATOM 662 N N . LEU A 1 102 ? 9.397 -5.974 14.740 1.00 18.18 244 LEU A N 1
ATOM 663 C CA . LEU A 1 102 ? 8.382 -5.445 13.837 1.00 17.34 244 LEU A CA 1
ATOM 664 C C . LEU A 1 102 ? 7.068 -6.209 13.982 1.00 19.31 244 LEU A C 1
ATOM 665 O O . LEU A 1 102 ? 5.998 -5.590 13.992 1.00 18.91 244 LEU A O 1
ATOM 670 N N . LEU A 1 103 ? 7.149 -7.546 14.064 1.00 16.71 245 LEU A N 1
ATOM 671 C CA . LEU A 1 103 ? 5.964 -8.390 14.201 1.00 17.28 245 LEU A CA 1
ATOM 672 C C . LEU A 1 103 ? 5.171 -8.222 15.504 1.00 20.85 245 LEU A C 1
ATOM 673 O O . LEU A 1 103 ? 4.025 -8.666 15.552 1.00 22.99 245 LEU A O 1
ATOM 678 N N . LYS A 1 104 ? 5.752 -7.560 16.528 1.00 18.68 246 LYS A N 1
ATOM 679 C CA . LYS A 1 104 ? 5.090 -7.298 17.808 1.00 20.45 246 LYS A CA 1
ATOM 680 C C . LYS A 1 104 ? 4.470 -5.900 17.833 1.00 23.82 246 LYS A C 1
ATOM 681 O O . LYS A 1 104 ? 3.817 -5.536 18.808 1.00 24.14 246 LYS A O 1
ATOM 687 N N . PHE A 1 105 ? 4.733 -5.081 16.796 1.00 18.93 247 PHE A N 1
ATOM 688 C CA . PHE A 1 105 ? 4.301 -3.695 16.806 1.00 17.62 247 PHE A CA 1
ATOM 689 C C . PHE A 1 105 ? 2.846 -3.471 16.379 1.00 21.23 247 PHE A C 1
ATOM 690 O O . PHE A 1 105 ? 2.436 -3.965 15.341 1.00 20.62 247 PHE A O 1
ATOM 698 N N . THR A 1 106 ? 2.151 -2.567 17.065 1.00 17.48 248 THR A N 1
ATOM 699 C CA . THR A 1 106 ? 0.782 -2.190 16.685 1.00 17.56 248 THR A CA 1
ATOM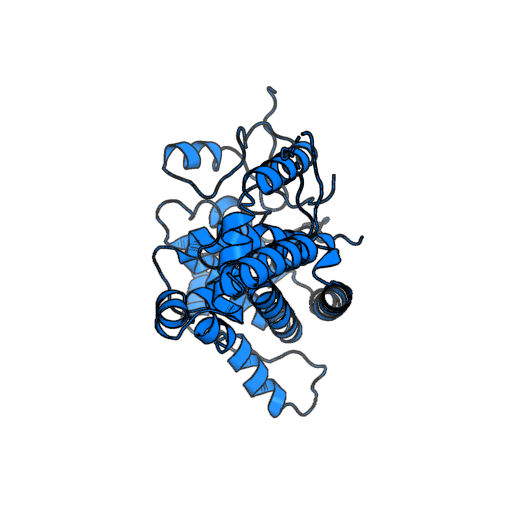 700 C C . THR A 1 106 ? 0.763 -0.698 16.380 1.00 20.70 248 THR A C 1
ATOM 701 O O . THR A 1 106 ? 0.998 0.107 17.265 1.00 19.55 248 THR A O 1
ATOM 705 N N . PRO A 1 107 ? 0.455 -0.297 15.126 1.00 17.12 249 PRO A N 1
ATOM 706 C CA . PRO A 1 107 ? 0.393 1.134 14.805 1.00 16.11 249 PRO A CA 1
ATOM 707 C C . PRO A 1 107 ? -0.573 1.888 15.707 1.00 20.28 249 PRO A C 1
ATOM 708 O O . PRO A 1 107 ? -1.591 1.331 16.113 1.00 21.15 249 PRO A O 1
ATOM 712 N N . SER A 1 108 ? -0.265 3.159 15.976 1.00 18.39 250 SER A N 1
ATOM 713 C CA A SER A 1 108 ? -1.086 4.011 16.840 0.50 18.22 250 SER A CA 1
ATOM 714 C CA B SER A 1 108 ? -1.079 4.030 16.827 0.50 18.58 250 SER A CA 1
ATOM 715 C C . SER A 1 108 ? -2.544 4.076 16.401 1.00 21.35 250 SER A C 1
ATOM 716 O O . SER A 1 108 ? -3.435 4.071 17.245 1.00 21.91 250 SER A O 1
ATOM 721 N N . ILE A 1 109 ? -2.797 4.128 15.084 1.00 17.25 251 ILE A N 1
ATOM 722 C CA . ILE A 1 109 ? -4.174 4.199 14.580 1.00 16.38 251 ILE A CA 1
ATOM 723 C C . ILE A 1 109 ? -4.964 2.951 14.942 1.00 19.54 251 ILE A C 1
ATOM 724 O O . ILE A 1 109 ? -6.156 3.035 15.262 1.00 21.27 251 ILE A O 1
ATOM 729 N N . VAL A 1 110 ? -4.297 1.801 14.896 1.00 17.31 252 VAL A N 1
ATOM 730 C CA . VAL A 1 110 ? -4.927 0.526 15.252 1.00 17.49 252 VAL A CA 1
ATOM 731 C C . VAL A 1 110 ? -5.197 0.478 16.759 1.00 21.57 252 VAL A C 1
ATOM 732 O O . VAL A 1 110 ? -6.295 0.091 17.172 1.00 21.84 252 VAL A O 1
ATOM 736 N N . LYS A 1 111 ? -4.228 0.904 17.570 1.00 19.40 253 LYS A N 1
ATOM 737 C CA . LYS A 1 111 ? -4.395 0.968 19.028 1.00 20.33 253 LYS A CA 1
ATOM 738 C C . LYS A 1 111 ? -5.611 1.852 19.379 1.00 25.43 253 LYS A C 1
ATOM 739 O O . LYS A 1 111 ? -6.375 1.485 20.272 1.00 24.17 253 LYS A O 1
ATOM 745 N N . GLN A 1 112 ? -5.833 2.963 18.625 1.00 21.56 254 GLN A N 1
ATOM 746 C CA . GLN A 1 112 ? -6.976 3.855 18.844 1.00 21.17 254 GLN A CA 1
ATOM 747 C C . GLN A 1 112 ? -8.273 3.127 18.593 1.00 25.42 254 GLN A C 1
ATOM 748 O O . GLN A 1 112 ? -9.180 3.242 19.410 1.00 25.87 254 GLN A O 1
ATOM 754 N N . TYR A 1 113 ? -8.358 2.339 17.490 1.00 21.78 255 TYR A N 1
ATOM 755 C CA . TYR A 1 113 ? -9.552 1.550 17.193 1.00 21.06 255 TYR A CA 1
ATOM 756 C C . TYR A 1 113 ? -9.798 0.533 18.298 1.00 24.00 255 TYR A C 1
ATOM 757 O O . TYR A 1 113 ? -10.918 0.458 18.803 1.00 23.24 255 TYR A O 1
ATOM 766 N N . LEU A 1 114 ? -8.763 -0.275 18.629 1.00 22.33 256 LEU A N 1
ATOM 767 C CA . LEU A 1 114 ? -8.879 -1.345 19.631 1.00 22.61 256 LEU A CA 1
ATOM 768 C C . LEU A 1 114 ? -9.259 -0.816 20.993 1.00 25.06 256 LEU A C 1
ATOM 769 O O . LEU A 1 114 ? -10.034 -1.473 21.687 1.00 24.09 256 LEU A O 1
ATOM 774 N N . GLN A 1 115 ? -8.778 0.375 21.359 1.00 22.77 257 GLN A N 1
ATOM 775 C CA . GLN A 1 115 ? -9.129 0.996 22.647 1.00 23.47 257 GLN A CA 1
ATOM 776 C C . GLN A 1 115 ? -10.612 1.397 22.700 1.00 29.14 257 GLN A C 1
ATOM 777 O O . GLN A 1 115 ? -11.242 1.288 23.759 1.00 28.66 257 GLN A O 1
ATOM 783 N N . TRP A 1 116 ? -11.163 1.868 21.559 1.00 25.21 258 TRP A N 1
ATOM 784 C CA . TRP A 1 116 ? -12.571 2.234 21.461 1.00 24.96 258 TRP A CA 1
ATOM 785 C C . TRP A 1 116 ? -13.422 0.958 21.429 1.00 27.45 258 TRP A C 1
ATOM 786 O O . TRP A 1 116 ? -14.404 0.858 22.176 1.00 29.60 258 TRP A O 1
ATOM 797 N N . TYR A 1 117 ? -13.054 -0.002 20.551 1.00 22.74 259 TYR A N 1
ATOM 798 C CA . TYR A 1 117 ? -13.771 -1.256 20.325 1.00 21.64 259 TYR A CA 1
ATOM 799 C C . TYR A 1 117 ? -14.003 -2.084 21.583 1.00 27.24 259 TYR A C 1
ATOM 800 O O . TYR A 1 117 ? -15.115 -2.579 21.774 1.00 27.35 259 TYR A O 1
ATOM 809 N N . LYS A 1 118 ? -12.953 -2.274 22.413 1.00 24.04 260 LYS A N 1
ATOM 810 C CA . LYS A 1 118 ? -13.040 -3.086 23.635 1.00 23.81 260 LYS A CA 1
ATOM 811 C C . LYS A 1 118 ? -14.185 -2.676 24.574 1.00 28.67 260 LYS A C 1
ATOM 812 O O . LYS A 1 118 ? -14.708 -3.530 25.295 1.00 28.93 260 LYS A O 1
ATOM 818 N N . ASP A 1 119 ? -14.573 -1.380 24.541 1.00 27.08 261 ASP A N 1
ATOM 819 C CA . ASP A 1 119 ? -15.605 -0.779 25.392 1.00 27.83 261 ASP A CA 1
ATOM 820 C C . ASP A 1 119 ? -16.909 -0.410 24.680 1.00 32.52 261 ASP A C 1
ATOM 821 O O . ASP A 1 119 ? -17.838 0.069 25.331 1.00 31.94 261 ASP A O 1
ATOM 826 N N . SER A 1 120 ? -16.983 -0.618 23.352 1.00 28.42 262 SER A N 1
ATOM 827 C CA . SER A 1 120 ? -18.166 -0.286 22.560 1.00 28.24 262 SER A CA 1
ATOM 828 C C . SER A 1 120 ? -19.404 -1.121 22.933 1.00 32.14 262 SER A C 1
ATOM 829 O O . SER A 1 120 ? -19.326 -2.345 22.995 1.00 31.30 262 SER A O 1
ATOM 832 N N . THR A 1 121 ? -20.549 -0.444 23.152 1.00 30.92 263 THR A N 1
ATOM 833 C CA . THR A 1 121 ? -21.817 -1.109 23.454 1.00 31.43 263 THR A CA 1
ATOM 834 C C . THR A 1 121 ? -22.545 -1.524 22.150 1.00 35.06 263 THR A C 1
ATOM 835 O O . THR A 1 121 ? -23.398 -2.419 22.183 1.00 34.63 263 THR A O 1
ATOM 839 N N . ASN A 1 122 ? -22.198 -0.886 21.004 1.00 29.94 264 ASN A N 1
ATOM 840 C CA . ASN A 1 122 ? -22.788 -1.216 19.693 1.00 28.33 264 ASN A CA 1
ATOM 841 C C . ASN A 1 122 ? -21.605 -1.407 18.710 1.00 28.91 264 ASN A C 1
ATOM 842 O O . ASN A 1 122 ? -21.239 -0.480 17.978 1.00 27.54 264 ASN A O 1
ATOM 847 N N . PRO A 1 123 ? -20.966 -2.601 18.744 1.00 25.01 265 PRO A N 1
ATOM 848 C CA . PRO A 1 123 ? -19.740 -2.814 17.948 1.00 24.61 265 PRO A CA 1
ATOM 849 C C . PRO A 1 123 ? -19.847 -2.798 16.429 1.00 25.08 265 PRO A C 1
ATOM 850 O O . PRO A 1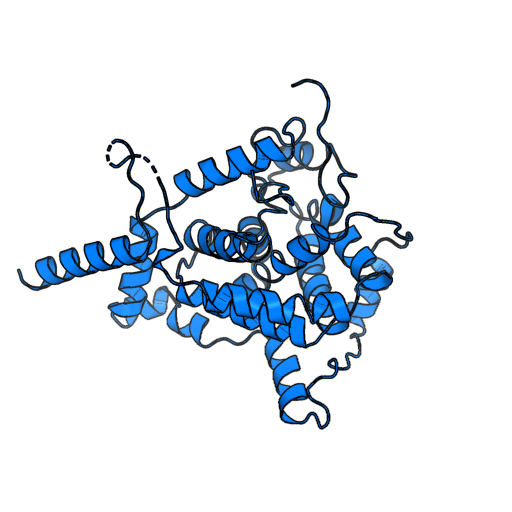 123 ? -18.807 -2.698 15.766 1.00 25.35 265 PRO A O 1
ATOM 854 N N . ASN A 1 124 ? -21.070 -2.834 15.879 1.00 19.70 266 ASN A N 1
ATOM 855 C CA . ASN A 1 124 ? -21.226 -2.785 14.421 1.00 19.22 266 ASN A CA 1
ATOM 856 C C . ASN A 1 124 ? -21.166 -1.343 13.917 1.00 21.17 266 ASN A C 1
ATOM 857 O O . ASN A 1 124 ? -21.118 -1.135 12.704 1.00 21.48 266 ASN A O 1
ATOM 862 N N . LEU A 1 125 ? -21.228 -0.354 14.823 1.00 17.88 267 LEU A N 1
ATOM 863 C CA . LEU A 1 125 ? -21.240 1.041 14.434 1.00 18.86 267 LEU A CA 1
ATOM 864 C C . LEU A 1 125 ? -19.860 1.542 14.060 1.00 24.66 267 LEU A C 1
ATOM 865 O O . LEU A 1 125 ? -18.893 0.789 14.154 1.00 24.34 267 LEU A O 1
ATOM 870 N N . VAL A 1 126 ? -19.770 2.804 13.622 1.00 24.30 268 VAL A N 1
ATOM 871 C CA . VAL A 1 126 ? -18.483 3.354 13.242 1.00 25.51 268 VAL A CA 1
ATOM 872 C C . VAL A 1 126 ? -17.857 4.020 14.456 1.00 27.62 268 VAL A C 1
ATOM 873 O O . VAL A 1 126 ? -18.553 4.498 15.359 1.00 28.19 268 VAL A O 1
ATOM 877 N N . MET A 1 127 ? -16.532 4.023 14.488 1.00 20.63 269 MET A N 1
ATOM 878 C CA . MET A 1 127 ? -15.794 4.606 15.583 1.00 18.93 269 MET A CA 1
ATOM 879 C C . MET A 1 127 ? -15.921 6.143 15.560 1.00 23.51 269 MET A C 1
ATOM 880 O O . MET A 1 127 ? -15.673 6.748 14.512 1.00 22.07 269 MET A O 1
ATOM 885 N N . PRO A 1 128 ? -16.324 6.798 16.674 1.00 24.01 270 PRO A N 1
ATOM 886 C CA . PRO A 1 128 ? -16.377 8.271 16.675 1.00 24.35 270 PRO A CA 1
ATOM 887 C C . PRO A 1 128 ? -14.957 8.830 16.642 1.00 27.09 270 PRO A C 1
ATOM 888 O O . PRO A 1 128 ? -14.046 8.242 17.235 1.00 27.39 270 PRO A O 1
ATOM 892 N N . ILE A 1 129 ? -14.754 9.926 15.901 1.00 23.13 271 ILE A N 1
ATOM 893 C CA . ILE A 1 129 ? -13.440 10.557 15.782 1.00 22.94 271 ILE A CA 1
ATOM 894 C C . ILE A 1 129 ? -13.563 12.056 15.932 1.00 27.49 271 ILE A C 1
ATOM 895 O O . ILE A 1 129 ? -14.351 12.676 15.216 1.00 28.42 271 ILE A O 1
ATOM 900 N N . GLU A 1 130 ? -12.740 12.630 16.813 1.00 25.10 272 GLU A N 1
ATOM 901 C CA . GLU A 1 130 ? -12.613 14.075 16.966 1.00 26.00 272 GLU A CA 1
ATOM 902 C C . GLU A 1 130 ? -11.256 14.389 16.317 1.00 26.51 272 GLU A C 1
ATOM 903 O O . GLU A 1 130 ? -10.220 13.884 16.780 1.00 25.35 272 GLU A O 1
ATOM 909 N N . PHE A 1 131 ? -11.277 15.097 15.171 1.00 22.86 273 PHE A N 1
ATOM 910 C CA . PHE A 1 131 ? -10.018 15.453 14.510 1.00 21.50 273 PHE A CA 1
ATOM 911 C C . PHE A 1 131 ? -9.208 16.392 15.409 1.00 27.87 273 PHE A C 1
ATOM 912 O O . PHE A 1 131 ? -9.785 17.279 16.050 1.00 28.16 273 PHE A O 1
ATOM 920 N N . THR A 1 132 ? -7.895 16.153 15.525 1.00 24.42 274 THR A N 1
ATOM 921 C CA . THR A 1 132 ? -7.014 16.991 16.345 1.00 23.26 274 THR A CA 1
ATOM 922 C C . THR A 1 132 ? -6.903 18.393 15.705 1.00 27.39 274 THR A C 1
ATOM 923 O O . THR A 1 132 ? -7.216 18.558 14.517 1.00 25.80 274 THR A O 1
ATOM 927 N N . ASP A 1 133 ? -6.445 19.410 16.479 1.00 26.07 275 ASP A N 1
ATOM 928 C CA . ASP A 1 133 ? -6.257 20.751 15.918 1.00 26.94 275 ASP A CA 1
ATOM 929 C C . ASP A 1 133 ? -5.318 20.669 14.695 1.00 29.24 275 ASP A C 1
ATOM 930 O O . ASP A 1 133 ? -5.604 21.279 13.661 1.00 29.03 275 ASP A O 1
ATOM 935 N N . GLU A 1 134 ? -4.244 19.850 14.806 1.00 27.84 276 GLU A N 1
ATOM 936 C CA . GLU A 1 134 ? -3.263 19.625 13.737 1.00 26.68 276 GLU A CA 1
ATOM 937 C C . GLU A 1 134 ? -3.929 19.047 12.475 1.00 25.14 276 GLU A C 1
ATOM 938 O O . GLU A 1 134 ? -3.640 19.515 11.377 1.00 23.73 276 GLU A O 1
ATOM 944 N N . GLU A 1 135 ? -4.845 18.062 12.633 1.00 21.26 277 GLU A N 1
ATOM 945 C CA . GLU A 1 135 ? -5.558 17.475 11.484 1.00 21.13 277 GLU A CA 1
ATOM 946 C C . GLU A 1 135 ? -6.516 18.479 10.858 1.00 23.79 277 GLU A C 1
ATOM 947 O O . GLU A 1 135 ? -6.624 18.553 9.634 1.00 20.90 277 GLU A O 1
ATOM 953 N N . GLN A 1 136 ? -7.205 19.277 11.692 1.00 22.82 278 GLN A N 1
ATOM 954 C CA . GLN A 1 136 ? -8.121 20.309 11.197 1.00 22.14 278 GLN A CA 1
ATOM 955 C C . GLN A 1 136 ? -7.369 21.372 10.372 1.00 23.81 278 GLN A C 1
ATOM 956 O O . GLN A 1 136 ? -7.783 21.680 9.251 1.00 22.79 278 GLN A O 1
ATOM 962 N N . LYS A 1 137 ? -6.213 21.848 10.886 1.00 23.05 279 LYS A N 1
ATOM 963 C CA . LYS A 1 137 ? -5.360 22.805 10.167 1.00 23.59 279 LYS A CA 1
ATOM 964 C C . LYS A 1 137 ? -4.864 22.195 8.865 1.00 24.65 279 LYS A C 1
ATOM 965 O O . LYS A 1 137 ? -4.855 22.863 7.835 1.00 24.87 279 LYS A O 1
ATOM 971 N N . GLN A 1 138 ? -4.492 20.894 8.896 1.00 19.88 280 GLN A N 1
ATOM 972 C CA . GLN A 1 138 ? -4.053 20.240 7.676 1.00 20.18 280 GLN A CA 1
ATOM 973 C C . GLN A 1 138 ? -5.147 20.236 6.608 1.00 21.70 280 GLN A C 1
ATOM 974 O O . GLN A 1 138 ? -4.876 20.535 5.439 1.00 22.63 280 GLN A O 1
ATOM 980 N N . MET A 1 139 ? -6.386 19.870 6.985 1.00 18.91 281 MET A N 1
ATOM 981 C CA . MET A 1 139 ? -7.509 19.815 6.056 1.00 19.03 281 MET A CA 1
ATOM 982 C C . MET A 1 139 ? -7.861 21.209 5.536 1.00 27.43 281 MET A C 1
ATOM 983 O O . MET A 1 139 ? -8.167 21.346 4.358 1.00 28.40 281 MET A O 1
ATOM 988 N N . GLN A 1 140 ? -7.801 22.232 6.405 1.00 26.37 282 GLN A N 1
ATOM 989 C CA . GLN A 1 140 ? -8.106 23.622 6.030 1.00 26.50 282 GLN A CA 1
ATOM 990 C C . GLN A 1 140 ? -7.050 24.237 5.110 1.00 30.87 282 GLN A C 1
ATOM 991 O O . GLN A 1 140 ? -7.410 24.931 4.153 1.00 32.57 282 GLN A O 1
ATOM 997 N N . ASP A 1 141 ? -5.760 24.011 5.413 1.00 25.97 283 ASP A N 1
ATOM 998 C CA . ASP A 1 141 ? -4.643 24.638 4.705 1.00 25.45 283 ASP A CA 1
ATOM 999 C C . ASP A 1 141 ? -4.029 23.893 3.542 1.00 25.96 283 ASP A C 1
ATOM 1000 O O . ASP A 1 141 ? -3.434 24.529 2.669 1.00 25.23 283 ASP A O 1
ATOM 1005 N N . ASN A 1 142 ? -4.103 22.553 3.537 1.00 20.05 284 ASN A N 1
ATOM 1006 C CA . ASN A 1 142 ? -3.400 21.805 2.498 1.00 20.27 284 ASN A CA 1
ATOM 1007 C C . ASN A 1 142 ? -4.261 21.094 1.467 1.00 23.24 284 ASN A C 1
ATOM 1008 O O . ASN A 1 142 ? -3.725 20.669 0.449 1.00 23.34 284 ASN A O 1
ATOM 1013 N N . LEU A 1 143 ? -5.559 20.912 1.734 1.00 18.20 285 LEU A N 1
ATOM 1014 C CA . LEU A 1 143 ? -6.368 20.175 0.780 1.00 18.59 285 LEU A CA 1
ATOM 1015 C C . LEU A 1 143 ? -7.156 21.047 -0.170 1.00 22.34 285 LEU A C 1
ATOM 1016 O O . LEU A 1 143 ? -7.561 22.151 0.231 1.00 22.45 285 LEU A O 1
ATOM 1021 N N . PRO A 1 144 ? -7.393 20.567 -1.418 1.00 19.60 286 PRO A N 1
ATOM 1022 C CA . PRO A 1 144 ? -8.226 21.356 -2.350 1.00 20.15 286 PRO A CA 1
ATOM 1023 C C . PRO A 1 144 ? -9.633 21.582 -1.795 1.00 24.75 286 PRO A C 1
ATOM 1024 O O . PRO A 1 144 ? -10.155 20.763 -1.022 1.00 21.18 286 PRO A O 1
ATOM 1028 N N . LYS A 1 145 ? -10.236 22.710 -2.175 1.00 22.67 287 LYS A N 1
ATOM 1029 C CA . LYS A 1 145 ? -11.562 23.059 -1.670 1.00 23.49 287 LYS A CA 1
ATOM 1030 C C . LYS A 1 145 ? -12.695 22.815 -2.638 1.00 29.14 287 LYS A C 1
ATOM 1031 O O . LYS A 1 145 ? -13.874 22.978 -2.278 1.00 29.62 287 LYS A O 1
ATOM 1037 N N . LYS A 1 146 ? -12.344 22.397 -3.849 1.00 25.40 288 LYS A N 1
ATOM 1038 C CA . LYS A 1 146 ? -13.282 22.118 -4.930 1.00 26.07 288 LYS A CA 1
ATOM 1039 C C . LYS A 1 146 ? -14.237 20.945 -4.616 1.00 29.08 288 LYS A C 1
ATOM 1040 O O . LYS A 1 146 ? -13.902 20.062 -3.816 1.00 28.54 288 LYS A O 1
ATOM 1046 N N . SER A 1 147 ? -15.420 20.958 -5.257 1.00 24.56 289 SER A N 1
ATOM 1047 C CA A SER A 1 147 ? -16.396 19.883 -5.111 0.50 24.10 289 SER A CA 1
ATOM 1048 C CA B SER A 1 147 ? -16.414 19.894 -5.131 0.50 24.09 289 SER A CA 1
ATOM 1049 C C . SER A 1 147 ? -16.097 18.822 -6.169 1.00 26.44 289 SER A C 1
ATOM 1050 O O . SER A 1 147 ? -15.486 19.134 -7.204 1.00 27.32 289 SER A O 1
ATOM 1055 N N . TYR A 1 148 ? -16.496 17.568 -5.910 1.00 20.64 290 TYR A N 1
ATOM 1056 C CA . TYR A 1 148 ? -16.223 16.455 -6.817 1.00 19.70 290 TYR A CA 1
ATOM 1057 C C . TYR A 1 148 ? -17.474 15.806 -7.345 1.00 25.71 290 TYR A C 1
ATOM 1058 O O . TYR A 1 148 ? -18.448 15.649 -6.603 1.00 25.33 290 TYR A O 1
ATOM 1067 N N . LEU A 1 149 ? -17.440 15.429 -8.630 1.00 23.58 291 LEU A N 1
ATOM 1068 C CA . LEU A 1 149 ? -18.498 14.711 -9.339 1.00 25.36 291 LEU A CA 1
ATOM 1069 C C . LEU A 1 149 ? -17.837 13.571 -10.116 1.00 29.03 291 LEU A C 1
ATOM 1070 O O . LEU A 1 149 ? -17.799 13.586 -11.346 1.00 29.04 291 LEU A O 1
ATOM 1075 N N . VAL A 1 150 ? -17.286 12.584 -9.387 1.00 25.06 292 VAL A N 1
ATOM 1076 C CA . VAL A 1 150 ? -16.607 11.442 -9.988 1.00 23.92 292 VAL A CA 1
ATOM 1077 C C . VAL A 1 150 ? -17.617 10.307 -10.121 1.00 31.99 292 VAL A C 1
ATOM 1078 O O . VAL A 1 150 ? -18.192 9.871 -9.122 1.00 33.42 292 VAL A O 1
ATOM 1082 N N . GLU A 1 151 ? -17.777 9.780 -11.318 1.00 31.32 293 GLU A N 1
ATOM 1083 C CA . GLU A 1 151 ? -18.707 8.671 -11.495 1.00 33.19 293 GLU A CA 1
ATOM 1084 C C . GLU A 1 151 ? -18.025 7.322 -11.231 1.00 36.02 293 GLU A C 1
ATOM 1085 O O . GLU A 1 151 ? -18.637 6.451 -10.594 1.00 37.57 293 GLU A O 1
ATOM 1091 N N . ASP A 1 152 ? -16.764 7.150 -11.712 1.00 28.48 294 ASP A N 1
ATOM 1092 C CA . ASP A 1 152 ? -16.038 5.889 -11.555 1.00 25.52 294 ASP A CA 1
ATOM 1093 C C . ASP A 1 152 ? -15.272 5.859 -10.223 1.00 24.12 294 ASP A C 1
ATOM 1094 O O . ASP A 1 152 ? -14.080 6.158 -10.158 1.00 23.01 294 ASP A O 1
ATOM 1099 N N . ILE A 1 153 ? -15.980 5.493 -9.169 1.00 20.81 295 ILE A N 1
ATOM 1100 C CA . ILE A 1 153 ? -15.454 5.460 -7.792 1.00 19.92 295 ILE A CA 1
ATOM 1101 C C . ILE A 1 153 ? -14.722 4.185 -7.382 1.00 21.38 295 ILE A C 1
ATOM 1102 O O . ILE A 1 153 ? -13.951 4.243 -6.411 1.00 19.94 295 ILE A O 1
ATOM 1107 N N . LYS A 1 154 ? -14.981 3.043 -8.052 1.00 18.74 296 LYS A N 1
ATOM 1108 C CA A LYS A 1 154 ? -14.346 1.783 -7.680 0.50 18.63 296 LYS A CA 1
ATOM 1109 C CA B LYS A 1 154 ? -14.357 1.760 -7.722 0.50 18.91 296 LYS A CA 1
ATOM 1110 C C . LYS A 1 154 ? -12.813 1.847 -7.710 1.00 21.34 296 LYS A C 1
ATOM 1111 O O . LYS A 1 154 ? -12.198 1.412 -6.723 1.00 20.37 296 LYS A O 1
ATOM 1122 N N . PRO A 1 155 ? -12.144 2.443 -8.744 1.00 18.10 297 PRO A N 1
ATOM 1123 C CA . PRO A 1 155 ? -10.669 2.514 -8.674 1.00 16.69 297 PRO A CA 1
ATOM 1124 C C . PRO A 1 155 ? -10.164 3.339 -7.489 1.00 17.44 297 PRO A C 1
ATOM 1125 O O . PRO A 1 155 ? -9.031 3.110 -7.051 1.00 17.20 297 PRO A O 1
ATOM 1129 N N . LEU A 1 156 ? -10.948 4.338 -7.034 1.00 15.42 298 LEU A N 1
ATOM 1130 C CA . LEU A 1 156 ? -10.605 5.201 -5.901 1.00 13.70 298 LEU A CA 1
ATOM 1131 C C . LEU A 1 156 ? -10.671 4.429 -4.597 1.00 16.14 298 LEU A C 1
ATOM 1132 O O . LEU A 1 156 ? -9.801 4.609 -3.749 1.00 16.22 298 LEU A O 1
ATOM 1137 N N . TYR A 1 157 ? -11.686 3.581 -4.412 1.00 13.88 299 TYR A N 1
ATOM 1138 C CA . TYR A 1 157 ? -11.749 2.788 -3.177 1.00 13.84 299 TYR A CA 1
ATOM 1139 C C . TYR A 1 157 ? -10.637 1.743 -3.174 1.00 16.53 299 TYR A C 1
ATOM 1140 O O . TYR A 1 157 ? -10.070 1.494 -2.106 1.00 15.81 299 TYR A O 1
ATOM 1149 N N . VAL A 1 158 ? -10.307 1.173 -4.345 1.00 13.83 300 VAL A N 1
ATOM 1150 C CA . VAL A 1 158 ? -9.183 0.215 -4.471 1.00 14.56 300 VAL A CA 1
ATOM 1151 C C . VAL A 1 158 ? -7.867 0.990 -4.186 1.00 17.06 300 VAL A C 1
ATOM 1152 O O . VAL A 1 158 ? -6.985 0.456 -3.490 1.00 15.00 300 VAL A O 1
ATOM 1156 N N . THR A 1 159 ? -7.747 2.269 -4.662 1.00 13.77 301 THR A N 1
ATOM 1157 C CA . THR A 1 159 ? -6.557 3.050 -4.342 1.00 13.16 301 THR A CA 1
ATOM 1158 C C . THR A 1 159 ? -6.457 3.235 -2.804 1.00 13.74 301 THR A C 1
ATOM 1159 O O . THR A 1 159 ? -5.355 3.113 -2.253 1.00 14.47 301 THR A O 1
ATOM 1163 N N . ILE A 1 160 ? -7.596 3.532 -2.126 1.00 12.12 302 ILE A N 1
ATOM 1164 C CA . ILE A 1 160 ? -7.580 3.664 -0.664 1.00 11.23 302 ILE A CA 1
ATOM 1165 C C . ILE A 1 160 ? -7.096 2.365 -0.008 1.00 15.89 302 ILE A C 1
ATOM 1166 O O . ILE A 1 160 ? -6.234 2.407 0.875 1.00 13.66 302 ILE A O 1
ATOM 1171 N N . LEU A 1 161 ? -7.590 1.221 -0.461 1.00 13.53 303 LEU A N 1
ATOM 1172 C CA . LEU A 1 161 ? -7.156 -0.078 0.069 1.00 12.08 303 LEU A CA 1
ATOM 1173 C C . LEU A 1 161 ? -5.643 -0.287 -0.080 1.00 13.62 303 LEU A C 1
ATOM 1174 O O . LEU A 1 161 ? -4.963 -0.597 0.897 1.00 14.07 303 LEU A O 1
ATOM 1179 N N . SER A 1 162 ? -5.115 0.014 -1.257 1.00 11.62 304 SER A N 1
ATOM 1180 C CA . SER A 1 162 ? -3.679 -0.185 -1.544 1.00 11.50 304 SER A CA 1
ATOM 1181 C C . SER A 1 162 ? -2.826 0.801 -0.771 1.00 13.48 304 SER A C 1
ATOM 1182 O O . SER A 1 162 ? -1.724 0.408 -0.297 1.00 13.49 304 SER A O 1
ATOM 1185 N N . VAL A 1 163 ? -3.285 2.076 -0.654 1.00 12.63 305 VAL A N 1
ATOM 1186 C CA A VAL A 1 163 ? -2.455 3.039 0.049 0.50 11.94 305 VAL A CA 1
ATOM 1187 C CA B VAL A 1 163 ? -2.507 3.102 0.067 0.50 13.18 305 VAL A CA 1
ATOM 1188 C C . VAL A 1 163 ? -2.517 2.828 1.557 1.00 12.92 305 VAL A C 1
ATOM 1189 O O . VAL A 1 163 ? -1.502 3.017 2.234 1.00 14.89 305 VAL A O 1
ATOM 1196 N N . LEU A 1 164 ? -3.656 2.310 2.070 1.00 11.42 306 LEU A N 1
ATOM 1197 C CA . LEU A 1 164 ? -3.683 1.990 3.499 1.00 11.24 306 LEU A CA 1
ATOM 1198 C C . LEU A 1 164 ? -2.669 0.871 3.792 1.00 13.10 306 LEU A C 1
ATOM 1199 O O . LEU A 1 164 ? -2.033 0.905 4.854 1.00 13.74 306 LEU A O 1
ATOM 1204 N N . PHE A 1 165 ? -2.547 -0.125 2.899 1.00 11.55 307 PHE A N 1
ATOM 1205 C CA . PHE A 1 165 ? -1.559 -1.180 3.074 1.00 11.96 307 PHE A CA 1
ATOM 1206 C C . PHE A 1 165 ? -0.155 -0.589 3.126 1.00 14.29 307 PHE A C 1
ATOM 1207 O O . PHE A 1 165 ? 0.616 -0.910 4.050 1.00 13.50 307 PHE A O 1
ATOM 1215 N N . SER A 1 166 ? 0.181 0.304 2.159 1.00 12.22 308 SER A N 1
ATOM 1216 C CA A SER A 1 166 ? 1.512 0.963 2.145 0.50 11.99 308 SER A CA 1
ATOM 1217 C CA B SER A 1 166 ? 1.539 0.843 2.188 0.50 12.56 308 SER A CA 1
ATOM 1218 C C . SER A 1 166 ? 1.783 1.683 3.444 1.00 14.97 308 SER A C 1
ATOM 1219 O O . SER A 1 166 ? 2.892 1.596 4.010 1.00 14.98 308 SER A O 1
ATOM 1224 N N . TYR A 1 167 ? 0.765 2.438 3.909 1.00 13.91 309 TYR A N 1
ATOM 1225 C CA . TYR A 1 167 ? 0.871 3.246 5.121 1.00 14.74 309 TYR A CA 1
ATOM 1226 C C . TYR A 1 167 ? 1.080 2.368 6.338 1.00 15.52 309 TYR A C 1
ATOM 1227 O O . TYR A 1 167 ? 1.990 2.612 7.133 1.00 14.70 309 TYR A O 1
ATOM 1236 N N . VAL A 1 168 ? 0.284 1.307 6.477 1.00 12.38 310 VAL A N 1
ATOM 1237 C CA . VAL A 1 168 ? 0.396 0.427 7.654 1.00 11.93 310 VAL A CA 1
ATOM 1238 C C . VAL A 1 168 ? 1.746 -0.287 7.678 1.00 15.32 310 VAL A C 1
ATOM 1239 O O . VAL A 1 168 ? 2.377 -0.389 8.743 1.00 14.61 310 VAL A O 1
ATOM 1243 N N . PHE A 1 169 ? 2.175 -0.772 6.521 1.00 13.10 311 PHE A N 1
ATOM 1244 C CA . PHE A 1 169 ? 3.461 -1.488 6.371 1.00 12.47 311 PHE A CA 1
ATOM 1245 C C . PHE A 1 169 ? 4.567 -0.554 6.854 1.00 15.90 311 PHE A C 1
ATOM 1246 O O . PHE A 1 169 ? 5.437 -0.977 7.652 1.00 14.43 311 PHE A O 1
ATOM 1254 N N . GLU A 1 170 ? 4.550 0.710 6.376 1.00 15.55 312 GLU A N 1
ATOM 1255 C CA . GLU A 1 170 ? 5.585 1.683 6.788 1.00 14.39 312 GLU A CA 1
ATOM 1256 C C . GLU A 1 170 ? 5.514 1.973 8.304 1.00 18.12 312 GLU A C 1
ATOM 1257 O O . GLU A 1 170 ? 6.558 2.071 8.959 1.00 17.65 312 GLU A O 1
ATOM 1263 N N . GLN A 1 171 ? 4.296 2.108 8.874 1.00 14.49 313 GLN A N 1
ATOM 1264 C CA . GLN A 1 171 ? 4.142 2.313 10.320 1.00 14.89 313 GLN A CA 1
ATOM 1265 C C . GLN A 1 171 ? 4.795 1.143 11.058 1.00 18.57 313 GLN A C 1
ATOM 1266 O O . GLN A 1 171 ? 5.493 1.365 12.053 1.00 17.23 313 GLN A O 1
ATOM 1272 N N . ILE A 1 172 ? 4.576 -0.093 10.597 1.00 14.84 314 ILE A N 1
ATOM 1273 C CA . ILE A 1 172 ? 5.198 -1.258 11.243 1.00 14.47 314 ILE A CA 1
ATOM 1274 C C . ILE A 1 172 ? 6.703 -1.245 11.063 1.00 17.32 314 ILE A C 1
ATOM 1275 O O . ILE A 1 172 ? 7.431 -1.394 12.033 1.00 18.23 314 ILE A O 1
ATOM 1280 N N . GLU A 1 173 ? 7.177 -1.082 9.829 1.00 14.69 315 GLU A N 1
ATOM 1281 C CA . GLU A 1 173 ? 8.611 -1.179 9.520 1.00 13.81 315 GLU A CA 1
ATOM 1282 C C . GLU A 1 173 ? 9.458 -0.227 10.318 1.00 18.07 315 GLU A C 1
ATOM 1283 O O . GLU A 1 173 ? 10.577 -0.578 10.725 1.00 18.42 315 GLU A O 1
ATOM 1289 N N . ASN A 1 174 ? 8.913 0.959 10.577 1.00 16.12 316 ASN A N 1
ATOM 1290 C CA . ASN A 1 174 ? 9.631 1.971 11.340 1.00 17.44 316 ASN A CA 1
ATOM 1291 C C . ASN A 1 174 ? 9.135 2.126 12.772 1.00 19.33 316 ASN A C 1
ATOM 1292 O O . ASN A 1 174 ? 9.474 3.113 13.411 1.00 20.53 316 ASN A O 1
ATOM 1297 N N . GLU A 1 175 ? 8.297 1.183 13.256 1.00 17.69 317 GLU A N 1
ATOM 1298 C CA . GLU A 1 175 ? 7.721 1.216 14.600 1.00 18.16 317 GLU A CA 1
ATOM 1299 C C . GLU A 1 175 ? 7.111 2.598 14.935 1.00 21.54 317 GLU A C 1
ATOM 1300 O O . GLU A 1 175 ? 7.325 3.141 16.014 1.00 22.83 317 GLU A O 1
ATOM 1306 N N . GLY A 1 176 ? 6.349 3.136 13.986 1.00 18.33 318 GLY A N 1
ATOM 1307 C CA . GLY A 1 176 ? 5.656 4.411 14.154 1.00 17.25 318 GLY A CA 1
ATOM 1308 C C . GLY A 1 176 ? 6.466 5.688 14.100 1.00 22.75 318 GLY A C 1
ATOM 1309 O O . GLY A 1 176 ? 5.902 6.752 14.354 1.00 22.88 318 GLY A O 1
ATOM 1310 N N . THR A 1 177 ? 7.770 5.627 13.752 1.00 20.96 319 THR A N 1
ATOM 1311 C CA . THR A 1 177 ? 8.598 6.833 13.655 1.00 21.58 319 THR A CA 1
ATOM 1312 C C . THR A 1 177 ? 8.763 7.245 12.206 1.00 29.10 319 THR A C 1
ATOM 1313 O O . THR A 1 177 ? 9.074 6.399 11.369 1.00 31.61 319 THR A O 1
ATOM 1317 N N . HIS A 1 178 ? 8.645 8.551 11.927 1.00 25.31 320 HIS A N 1
ATOM 1318 C CA . HIS A 1 178 ? 8.893 9.107 10.596 1.00 26.06 320 HIS A CA 1
ATOM 1319 C C . HIS A 1 178 ? 10.386 9.024 10.312 1.00 27.90 320 HIS A C 1
ATOM 1320 O O . HIS A 1 178 ? 11.188 9.462 11.149 1.00 27.09 320 HIS A O 1
ATOM 1327 N N . THR A 1 179 ? 10.765 8.493 9.131 1.00 21.61 321 THR A N 1
ATOM 1328 C CA . THR A 1 179 ? 12.188 8.412 8.758 1.00 20.67 321 THR A CA 1
ATOM 1329 C C . THR A 1 179 ? 12.373 9.005 7.371 1.00 25.09 321 THR A C 1
ATOM 1330 O O . THR A 1 179 ? 11.400 9.342 6.687 1.00 26.14 321 THR A O 1
ATOM 1334 N N . THR A 1 180 ? 13.640 9.040 6.918 1.00 20.93 322 THR A N 1
ATOM 1335 C CA . THR A 1 180 ? 14.017 9.490 5.589 1.00 20.60 322 THR A CA 1
ATOM 1336 C C . THR A 1 180 ? 13.497 8.496 4.521 1.00 21.68 322 THR A C 1
ATOM 1337 O O . THR A 1 180 ? 13.507 8.827 3.342 1.00 21.77 322 THR A O 1
ATOM 1341 N N . GLU A 1 181 ? 13.092 7.268 4.929 1.00 18.55 323 GLU A N 1
ATOM 1342 C CA . GLU A 1 181 ? 12.614 6.252 3.978 1.00 18.12 323 GLU A CA 1
ATOM 1343 C C . GLU A 1 181 ? 11.095 6.083 3.974 1.00 21.15 323 GLU A C 1
ATOM 1344 O O . GLU A 1 181 ? 10.571 5.304 3.183 1.00 19.74 323 GLU A O 1
ATOM 1350 N N . SER A 1 182 ? 10.388 6.804 4.856 1.00 17.75 324 SER A N 1
ATOM 1351 C CA . SER A 1 182 ? 8.943 6.619 5.024 1.00 15.94 324 SER A CA 1
ATOM 1352 C C . SER A 1 182 ? 8.142 6.787 3.737 1.00 18.16 324 SER A C 1
ATOM 1353 O O . SER A 1 182 ? 7.380 5.877 3.384 1.00 15.14 324 SER A O 1
ATOM 1356 N N . ALA A 1 183 ? 8.269 7.930 3.056 1.00 16.15 325 ALA A N 1
ATOM 1357 C CA . ALA A 1 183 ? 7.519 8.178 1.826 1.00 15.09 325 ALA A CA 1
ATOM 1358 C C . ALA A 1 183 ? 7.918 7.236 0.701 1.00 18.77 325 ALA A C 1
ATOM 1359 O O . ALA A 1 183 ? 7.054 6.678 0.015 1.00 16.72 325 ALA A O 1
ATOM 1361 N N . TRP A 1 184 ? 9.227 6.942 0.594 1.00 16.60 326 TRP A N 1
ATOM 1362 C CA . TRP A 1 184 ? 9.679 6.004 -0.428 1.00 15.09 326 TRP A CA 1
ATOM 1363 C C . TRP A 1 184 ? 9.037 4.618 -0.249 1.00 14.24 326 TRP A C 1
ATOM 1364 O O . TRP A 1 184 ? 8.543 4.058 -1.201 1.00 13.56 326 TRP A O 1
ATOM 1375 N N . THR A 1 185 ? 9.023 4.110 0.976 1.00 11.60 327 THR A N 1
ATOM 1376 C CA . THR A 1 185 ? 8.468 2.783 1.253 1.00 10.85 327 THR A CA 1
ATOM 1377 C C . THR A 1 185 ? 6.999 2.750 0.864 1.00 15.42 327 THR A C 1
ATOM 1378 O O . THR A 1 185 ? 6.569 1.846 0.144 1.00 15.66 327 THR A O 1
ATOM 1382 N N . MET A 1 186 ? 6.246 3.783 1.270 1.00 12.77 328 MET A N 1
ATOM 1383 C CA . MET A 1 186 ? 4.829 3.812 0.956 1.00 11.30 328 MET A CA 1
ATOM 1384 C C . MET A 1 186 ? 4.629 3.893 -0.552 1.00 14.12 328 MET A C 1
ATOM 1385 O O . MET A 1 186 ? 3.776 3.188 -1.080 1.00 14.50 328 MET A O 1
ATOM 1390 N N . GLY A 1 187 ? 5.396 4.757 -1.226 1.00 12.95 329 GLY A N 1
ATOM 1391 C CA . GLY A 1 187 ? 5.253 4.867 -2.678 1.00 11.96 329 GLY A CA 1
ATOM 1392 C C . GLY A 1 187 ? 5.564 3.556 -3.406 1.00 16.97 329 GLY A C 1
ATOM 1393 O O . GLY A 1 187 ? 4.854 3.152 -4.336 1.00 16.78 329 GLY A O 1
ATOM 1394 N N . LYS A 1 188 ? 6.646 2.881 -2.990 1.00 14.45 330 LYS A N 1
ATOM 1395 C CA . LYS A 1 188 ? 7.028 1.631 -3.618 1.00 14.29 330 LYS A CA 1
ATOM 1396 C C . LYS A 1 188 ? 6.010 0.540 -3.441 1.00 17.21 330 LYS A C 1
ATOM 1397 O O . LYS A 1 188 ? 5.887 -0.299 -4.329 1.00 16.60 330 LYS A O 1
ATOM 1403 N N . LEU A 1 189 ? 5.293 0.508 -2.293 1.00 13.40 331 LEU A N 1
ATOM 1404 C CA . LEU A 1 189 ? 4.351 -0.586 -2.070 1.00 13.94 331 LEU A CA 1
ATOM 1405 C C . LEU A 1 189 ? 2.981 -0.360 -2.696 1.00 18.70 331 LEU A C 1
ATOM 1406 O O . LEU A 1 189 ? 2.151 -1.283 -2.749 1.00 17.01 331 LEU A O 1
ATOM 1411 N N . CYS A 1 190 ? 2.771 0.861 -3.227 1.00 15.47 332 CYS A N 1
ATOM 1412 C CA . CYS A 1 190 ? 1.496 1.260 -3.777 1.00 13.59 332 CYS A CA 1
ATOM 1413 C C . CYS A 1 190 ? 1.556 1.291 -5.312 1.00 16.92 332 CYS A C 1
ATOM 1414 O O . CYS A 1 190 ? 2.236 2.168 -5.852 1.00 15.87 332 CYS A O 1
ATOM 1417 N N . PRO A 1 191 ? 0.887 0.359 -6.028 1.00 13.46 333 PRO A N 1
ATOM 1418 C CA . PRO A 1 191 ? 0.980 0.377 -7.515 1.00 13.74 333 PRO A CA 1
ATOM 1419 C C . PRO A 1 191 ? 0.407 1.645 -8.146 1.00 18.05 333 PRO A C 1
ATOM 1420 O O . PRO A 1 191 ? 0.845 2.033 -9.240 1.00 16.16 333 PRO A O 1
ATOM 1424 N N . GLN A 1 192 ? -0.546 2.308 -7.457 1.00 15.23 334 GLN A N 1
ATOM 1425 C CA . GLN A 1 192 ? -1.184 3.536 -7.944 1.00 14.34 334 GLN A CA 1
ATOM 1426 C C . GLN A 1 192 ? -0.235 4.737 -7.930 1.00 17.06 334 GLN A C 1
ATOM 1427 O O . GLN A 1 192 ? -0.525 5.780 -8.561 1.00 16.87 334 GLN A O 1
ATOM 1433 N N . ILE A 1 193 ? 0.871 4.602 -7.139 1.00 12.95 335 ILE A N 1
ATOM 1434 C CA . ILE A 1 193 ? 1.908 5.611 -7.034 1.00 12.38 335 ILE A CA 1
ATOM 1435 C C . ILE A 1 193 ? 3.109 5.212 -7.912 1.00 15.30 335 ILE A C 1
ATOM 1436 O O . ILE A 1 193 ? 3.328 5.878 -8.924 1.00 15.60 335 ILE A O 1
ATOM 1441 N N . SER A 1 194 ? 3.815 4.101 -7.601 1.00 13.39 336 SER A N 1
ATOM 1442 C CA A SER A 1 194 ? 4.995 3.683 -8.361 0.50 13.47 336 SER A CA 1
ATOM 1443 C CA B SER A 1 194 ? 4.993 3.686 -8.371 0.50 12.95 336 SER A CA 1
ATOM 1444 C C . SER A 1 194 ? 4.725 3.588 -9.871 1.00 17.18 336 SER A C 1
ATOM 1445 O O . SER A 1 194 ? 5.541 4.066 -10.678 1.00 17.69 336 SER A O 1
ATOM 1450 N N . PHE A 1 195 ? 3.590 2.967 -10.252 1.00 14.65 337 PHE A N 1
ATOM 1451 C CA . PHE A 1 195 ? 3.247 2.762 -11.669 1.00 15.02 337 PHE A CA 1
ATOM 1452 C C . PHE A 1 195 ? 2.022 3.514 -12.125 1.00 17.78 337 PHE A C 1
ATOM 1453 O O . PHE A 1 195 ? 1.529 3.232 -13.230 1.00 18.29 337 PHE A O 1
ATOM 1461 N N . LEU A 1 196 ? 1.494 4.467 -11.325 1.00 15.18 338 LEU A N 1
ATOM 1462 C CA . LEU A 1 196 ? 0.293 5.214 -11.705 1.00 15.24 338 LEU A CA 1
ATOM 1463 C C . LEU A 1 196 ? -0.806 4.245 -12.188 1.00 19.26 338 LEU A C 1
ATOM 1464 O O . LEU A 1 196 ? -1.561 4.552 -13.121 1.00 19.18 338 LEU A O 1
ATOM 1469 N N . ASP A 1 197 ? -0.848 3.041 -11.572 1.00 15.15 339 ASP A N 1
ATOM 1470 C CA . ASP A 1 197 ? -1.735 1.985 -12.023 1.00 14.98 339 ASP A CA 1
ATOM 1471 C C . ASP A 1 197 ? -2.899 1.744 -11.083 1.00 19.22 339 ASP A C 1
ATOM 1472 O O . ASP A 1 197 ? -2.722 1.152 -10.016 1.00 16.39 339 ASP A O 1
ATOM 1477 N N . GLN A 1 198 ? -4.083 2.243 -11.466 1.00 18.57 340 GLN A N 1
ATOM 1478 C CA . GLN A 1 198 ? -5.317 2.072 -10.712 1.00 17.14 340 GLN A CA 1
ATOM 1479 C C . GLN A 1 198 ? -6.134 0.913 -11.244 1.00 22.69 340 GLN A C 1
ATOM 1480 O O . GLN A 1 198 ? -7.129 0.521 -10.612 1.00 22.21 340 GLN A O 1
ATOM 1486 N N . GLN A 1 199 ? -5.729 0.380 -12.417 1.00 21.06 341 GLN A N 1
ATOM 1487 C CA . GLN A 1 199 ? -6.420 -0.713 -13.124 1.00 21.16 341 GLN A CA 1
ATOM 1488 C C . GLN A 1 199 ? -6.069 -2.084 -12.551 1.00 24.92 341 GLN A C 1
ATOM 1489 O O . GLN A 1 199 ? -6.964 -2.925 -12.371 1.00 25.76 341 GLN A O 1
ATOM 1495 N N . LEU A 1 200 ? -4.767 -2.328 -12.303 1.00 19.09 342 LEU A N 1
ATOM 1496 C CA . LEU A 1 200 ? -4.216 -3.551 -11.703 1.00 19.14 342 LEU A CA 1
ATOM 1497 C C . LEU A 1 200 ? -4.340 -4.818 -12.510 1.00 26.47 342 LEU A C 1
ATOM 1498 O O . LEU A 1 200 ? -3.445 -5.654 -12.437 1.00 24.63 342 LEU A O 1
ATOM 1503 N N . LYS A 1 201 ? -5.458 -4.976 -13.233 1.00 28.64 343 LYS A N 1
ATOM 1504 C CA . LYS A 1 201 ? -5.777 -6.150 -14.041 1.00 29.94 343 LYS A CA 1
ATOM 1505 C C . LYS A 1 201 ? -5.632 -5.786 -15.514 1.00 34.20 343 LYS A C 1
ATOM 1506 O O . LYS A 1 201 ? -6.100 -4.733 -15.954 1.00 33.27 343 LYS A O 1
ATOM 1512 N N . GLN A 1 202 ? -4.937 -6.651 -16.251 1.00 32.98 344 GLN A N 1
ATOM 1513 C CA . GLN A 1 202 ? -4.650 -6.513 -17.674 1.00 57.12 344 GLN A CA 1
ATOM 1514 C C . GLN A 1 202 ? -5.783 -7.116 -18.508 1.00 83.83 344 GLN A C 1
ATOM 1515 O O . GLN A 1 202 ? -6.619 -6.380 -19.027 1.00 51.31 344 GLN A O 1
ATOM 1521 N N . SER A 1 220 ? -9.757 -13.612 -10.305 1.00 40.16 362 SER A N 1
ATOM 1522 C CA . SER A 1 220 ? -9.967 -13.093 -8.957 1.00 38.86 362 SER A CA 1
ATOM 1523 C C . SER A 1 220 ? -10.513 -11.668 -8.982 1.00 38.23 362 SER A C 1
ATOM 1524 O O . SER A 1 220 ? -10.339 -10.955 -9.974 1.00 38.71 362 SER A O 1
ATOM 1527 N N . SER A 1 221 ? -11.176 -11.255 -7.885 1.00 29.26 363 SER A N 1
ATOM 1528 C CA . SER A 1 221 ? -11.732 -9.913 -7.758 1.00 27.07 363 SER A CA 1
ATOM 1529 C C . SER A 1 221 ? -10.599 -8.874 -7.757 1.00 27.16 363 SER A C 1
ATOM 1530 O O . SER A 1 221 ? -9.441 -9.229 -7.462 1.00 26.14 363 SER A O 1
ATOM 1533 N N . LEU A 1 222 ? -10.932 -7.607 -8.074 1.00 23.04 364 LEU A N 1
ATOM 1534 C CA . LEU A 1 222 ? -9.966 -6.505 -8.042 1.00 22.42 364 LEU A CA 1
ATOM 1535 C C . LEU A 1 222 ? -9.370 -6.374 -6.625 1.00 21.65 364 LEU A C 1
ATOM 1536 O O . LEU A 1 222 ? -8.173 -6.102 -6.472 1.00 21.64 364 LEU A O 1
ATOM 1541 N N . ILE A 1 223 ? -10.202 -6.585 -5.597 1.00 15.95 365 ILE A N 1
ATOM 1542 C CA A ILE A 1 223 ? -9.757 -6.539 -4.200 0.50 15.37 365 ILE A CA 1
ATOM 1543 C CA B ILE A 1 223 ? -9.742 -6.523 -4.211 0.50 14.74 365 ILE A CA 1
ATOM 1544 C C . ILE A 1 223 ? -8.656 -7.583 -3.964 1.00 18.43 365 ILE A C 1
ATOM 1545 O O . ILE A 1 223 ? -7.585 -7.265 -3.419 1.00 16.53 365 ILE A O 1
ATOM 1554 N N . LYS A 1 224 ? -8.908 -8.845 -4.374 1.00 16.90 366 LYS A N 1
ATOM 1555 C CA . LYS A 1 224 ? -7.933 -9.897 -4.211 1.00 17.24 366 LYS A CA 1
ATOM 1556 C C . LYS A 1 224 ? -6.622 -9.557 -4.938 1.00 18.56 366 LYS A C 1
ATOM 1557 O O . LYS A 1 224 ? -5.536 -9.751 -4.386 1.00 19.09 366 LYS A O 1
ATOM 1563 N N . ILE A 1 225 ? -6.732 -9.039 -6.192 1.00 16.23 367 ILE A N 1
ATOM 1564 C CA . ILE A 1 225 ? -5.552 -8.648 -6.951 1.00 16.95 367 ILE A CA 1
ATOM 1565 C C . ILE A 1 225 ? -4.781 -7.545 -6.192 1.00 17.14 367 ILE A C 1
ATOM 1566 O O . ILE A 1 225 ? -3.548 -7.573 -6.150 1.00 16.83 367 ILE A O 1
ATOM 1571 N N . ALA A 1 226 ? -5.516 -6.583 -5.618 1.00 15.75 368 ALA A N 1
ATOM 1572 C CA . ALA A 1 226 ? -4.853 -5.514 -4.863 1.00 14.37 368 ALA A CA 1
ATOM 1573 C C . ALA A 1 226 ? -4.081 -6.051 -3.625 1.00 14.53 368 ALA A C 1
ATOM 1574 O O . ALA A 1 226 ? -2.957 -5.596 -3.351 1.00 14.48 368 ALA A O 1
ATOM 1576 N N . ILE A 1 227 ? -4.645 -7.074 -2.950 1.00 13.41 369 ILE A N 1
ATOM 1577 C CA . ILE A 1 227 ? -4.008 -7.698 -1.778 1.00 12.99 369 ILE A CA 1
ATOM 1578 C C . ILE A 1 227 ? -2.736 -8.467 -2.241 1.00 15.50 369 ILE A C 1
ATOM 1579 O O . ILE A 1 227 ? -1.653 -8.255 -1.689 1.00 15.15 369 ILE A O 1
ATOM 1584 N N . ILE A 1 228 ? -2.859 -9.317 -3.297 1.00 14.70 370 ILE A N 1
ATOM 1585 C CA . ILE A 1 228 ? -1.710 -10.047 -3.850 1.00 15.73 370 ILE A CA 1
ATOM 1586 C C . ILE A 1 228 ? -0.630 -9.075 -4.311 1.00 16.33 370 ILE A C 1
ATOM 1587 O O . ILE A 1 228 ? 0.539 -9.308 -4.009 1.00 14.99 370 ILE A O 1
ATOM 1592 N N . THR A 1 229 ? -1.025 -7.952 -5.001 1.00 14.83 371 THR A N 1
ATOM 1593 C CA . THR A 1 229 ? -0.054 -6.956 -5.474 1.00 16.38 371 THR A CA 1
ATOM 1594 C C . THR A 1 229 ? 0.731 -6.332 -4.295 1.00 16.69 371 THR A C 1
ATOM 1595 O O . THR A 1 229 ? 1.972 -6.258 -4.365 1.00 15.81 371 THR A O 1
ATOM 1599 N N . GLY A 1 230 ? 0.016 -5.972 -3.217 1.00 14.36 372 GLY A N 1
ATOM 1600 C CA . GLY A 1 230 ? 0.633 -5.422 -2.002 1.00 15.36 372 GLY A CA 1
ATOM 1601 C C . GLY A 1 230 ? 1.655 -6.392 -1.431 1.00 16.23 372 GLY A C 1
ATOM 1602 O O . GLY A 1 230 ? 2.811 -6.024 -1.157 1.00 14.57 372 GLY A O 1
ATOM 1603 N N . ILE A 1 231 ? 1.267 -7.690 -1.393 1.00 12.14 373 ILE A N 1
ATOM 1604 C CA . ILE A 1 231 ? 2.188 -8.712 -0.894 1.00 12.37 373 ILE A CA 1
ATOM 1605 C C . ILE A 1 231 ? 3.402 -8.870 -1.803 1.00 13.61 373 ILE A C 1
ATOM 1606 O O . ILE A 1 231 ? 4.537 -8.826 -1.323 1.00 14.80 373 ILE A O 1
ATOM 1611 N N . ARG A 1 232 ? 3.174 -8.967 -3.130 1.00 12.91 374 ARG A N 1
ATOM 1612 C CA . ARG A 1 232 ? 4.319 -9.164 -4.037 1.00 12.51 374 ARG A CA 1
ATOM 1613 C C . ARG A 1 232 ? 5.288 -7.985 -3.979 1.00 12.55 374 ARG A C 1
ATOM 1614 O O . ARG A 1 232 ? 6.494 -8.186 -3.952 1.00 15.11 374 ARG A O 1
ATOM 1622 N N . ARG A 1 233 ? 4.756 -6.751 -3.874 1.00 12.12 375 ARG A N 1
ATOM 1623 C CA . ARG A 1 233 ? 5.643 -5.590 -3.808 1.00 11.24 375 ARG A CA 1
ATOM 1624 C C . ARG A 1 233 ? 6.361 -5.522 -2.453 1.00 12.36 375 ARG A C 1
ATOM 1625 O O . ARG A 1 233 ? 7.537 -5.166 -2.397 1.00 13.00 375 ARG A O 1
ATOM 1633 N N . ALA A 1 234 ? 5.675 -5.884 -1.364 1.00 12.10 376 ALA A N 1
ATOM 1634 C CA . ALA A 1 234 ? 6.288 -5.925 -0.041 1.00 12.71 376 ALA A CA 1
ATOM 1635 C C . ALA A 1 234 ? 7.397 -7.017 0.017 1.00 14.83 376 ALA A C 1
ATOM 1636 O O . ALA A 1 234 ? 8.234 -6.976 0.903 1.00 14.03 376 ALA A O 1
ATOM 1638 N N . LEU A 1 235 ? 7.356 -7.994 -0.895 1.00 14.68 377 LEU A N 1
ATOM 1639 C CA . LEU A 1 235 ? 8.364 -9.056 -0.935 1.00 14.43 377 LEU A CA 1
ATOM 1640 C C . LEU A 1 235 ? 9.490 -8.735 -1.907 1.00 17.51 377 LEU A C 1
ATOM 1641 O O . LEU A 1 235 ? 10.445 -9.515 -2.016 1.00 15.95 377 LEU A O 1
ATOM 1646 N N . SER A 1 236 ? 9.392 -7.596 -2.619 1.00 15.06 378 SER A N 1
ATOM 1647 C CA . SER A 1 236 ? 10.367 -7.253 -3.651 1.00 13.82 378 SER A CA 1
ATOM 1648 C C . SER A 1 236 ? 11.108 -5.940 -3.447 1.00 17.34 378 SER A C 1
ATOM 1649 O O . SER A 1 236 ? 12.203 -5.776 -3.983 1.00 18.08 378 SER A O 1
ATOM 1652 N N . TYR A 1 237 ? 10.477 -4.976 -2.786 1.00 13.31 379 TYR A N 1
ATOM 1653 C CA . TYR A 1 237 ? 11.061 -3.629 -2.659 1.00 12.78 379 TYR A CA 1
ATOM 1654 C C . TYR A 1 237 ? 11.646 -3.179 -1.305 1.00 15.65 379 TYR A C 1
ATOM 1655 O O . TYR A 1 237 ? 12.710 -2.522 -1.303 1.00 15.97 379 TYR A O 1
ATOM 1664 N N . PRO A 1 238 ? 10.948 -3.393 -0.172 1.00 13.13 380 PRO A N 1
ATOM 1665 C CA . PRO A 1 238 ? 11.389 -2.781 1.080 1.00 14.03 380 PRO A CA 1
ATOM 1666 C C . PRO A 1 238 ? 12.583 -3.464 1.722 1.00 15.91 380 PRO A C 1
ATOM 1667 O O . PRO A 1 238 ? 13.028 -4.542 1.272 1.00 16.28 380 PRO A O 1
ATOM 1671 N N . LEU A 1 239 ? 13.039 -2.908 2.840 1.00 12.80 381 LEU A N 1
ATOM 1672 C CA . LEU A 1 239 ? 14.191 -3.457 3.572 1.00 13.79 381 LEU A CA 1
ATOM 1673 C C . LEU A 1 239 ? 13.885 -4.828 4.153 1.00 15.45 381 LEU A C 1
ATOM 1674 O O . LEU A 1 239 ? 14.693 -5.770 4.003 1.00 14.52 381 LEU A O 1
ATOM 1679 N N . HIS A 1 240 ? 12.697 -4.963 4.753 1.00 14.34 382 HIS A N 1
ATOM 1680 C CA . HIS A 1 240 ? 12.269 -6.232 5.323 1.00 14.50 382 HIS A CA 1
ATOM 1681 C C . HIS A 1 240 ? 11.265 -6.859 4.353 1.00 15.32 382 HIS A C 1
ATOM 1682 O O . HIS A 1 240 ? 10.213 -6.270 4.077 1.00 14.69 382 HIS A O 1
ATOM 1689 N N . ARG A 1 241 ? 11.578 -8.078 3.876 1.00 14.27 383 ARG A N 1
ATOM 1690 C CA . ARG A 1 241 ? 10.747 -8.799 2.911 1.00 14.98 383 ARG A CA 1
ATOM 1691 C C . ARG A 1 241 ? 10.301 -10.101 3.533 1.00 16.74 383 ARG A C 1
ATOM 1692 O O . ARG A 1 241 ? 11.035 -11.084 3.563 1.00 17.18 383 ARG A O 1
ATOM 1700 N N . ASN A 1 242 ? 9.092 -10.086 4.074 1.00 14.58 384 ASN A N 1
ATOM 1701 C CA . ASN A 1 242 ? 8.588 -11.186 4.867 1.00 12.90 384 ASN A CA 1
ATOM 1702 C C . ASN A 1 242 ? 7.074 -11.284 4.687 1.00 15.62 384 ASN A C 1
ATOM 1703 O O . ASN A 1 242 ? 6.359 -10.308 4.898 1.00 14.61 384 ASN A O 1
ATOM 1708 N N . TYR A 1 243 ? 6.595 -12.468 4.298 1.00 13.88 385 TYR A N 1
ATOM 1709 C CA . TYR A 1 243 ? 5.168 -12.693 4.056 1.00 13.48 385 TYR A CA 1
ATOM 1710 C C . TYR A 1 243 ? 4.292 -12.438 5.296 1.00 15.52 385 TYR A C 1
ATOM 1711 O O . TYR A 1 243 ? 3.227 -11.812 5.186 1.00 15.34 385 TYR A O 1
ATOM 1720 N N . ASP A 1 244 ? 4.725 -12.914 6.487 1.00 14.60 386 ASP A N 1
ATOM 1721 C CA . ASP A 1 244 ? 3.967 -12.697 7.707 1.00 14.13 386 ASP A CA 1
ATOM 1722 C C . ASP A 1 244 ? 3.840 -11.206 8.021 1.00 14.65 386 ASP A C 1
ATOM 1723 O O . ASP A 1 244 ? 2.801 -10.771 8.520 1.00 15.38 386 ASP A O 1
ATOM 1728 N N . LEU A 1 245 ? 4.893 -10.427 7.716 1.00 13.37 387 LEU A N 1
ATOM 1729 C CA . LEU A 1 245 ? 4.894 -8.979 7.910 1.00 12.92 387 LEU A CA 1
ATOM 1730 C C . LEU A 1 245 ? 3.859 -8.352 6.968 1.00 16.25 387 LEU A C 1
ATOM 1731 O O . LEU A 1 245 ? 3.045 -7.509 7.396 1.00 15.65 387 LEU A O 1
ATOM 1736 N N . ALA A 1 246 ? 3.895 -8.739 5.689 1.00 13.69 388 ALA A N 1
ATOM 1737 C CA . ALA A 1 246 ? 2.912 -8.256 4.711 1.00 13.79 388 ALA A CA 1
ATOM 1738 C C . ALA A 1 246 ? 1.479 -8.602 5.132 1.00 14.39 388 ALA A C 1
ATOM 1739 O O . ALA A 1 246 ? 0.616 -7.721 5.168 1.00 14.11 388 ALA A O 1
ATOM 1741 N N . MET A 1 247 ? 1.239 -9.872 5.560 1.00 14.53 389 MET A N 1
ATOM 1742 C CA . MET A 1 247 ? -0.103 -10.226 6.051 1.00 12.69 389 MET A CA 1
ATOM 1743 C C . MET A 1 247 ? -0.522 -9.478 7.328 1.00 16.05 389 MET A C 1
ATOM 1744 O O . MET A 1 247 ? -1.694 -9.144 7.477 1.00 14.54 389 MET A O 1
ATOM 1749 N N . LYS A 1 248 ? 0.428 -9.228 8.276 1.00 14.88 390 LYS A N 1
ATOM 1750 C CA . LYS A 1 248 ? 0.137 -8.450 9.487 1.00 13.69 390 LYS A CA 1
ATOM 1751 C C . LYS A 1 248 ? -0.359 -7.034 9.067 1.00 15.40 390 LYS A C 1
ATOM 1752 O O . LYS A 1 248 ? -1.357 -6.506 9.598 1.00 15.49 390 LYS A O 1
ATOM 1758 N N . ALA A 1 249 ? 0.281 -6.469 8.025 1.00 13.42 391 ALA A N 1
ATOM 1759 C CA . ALA A 1 249 ? -0.135 -5.143 7.573 1.00 13.16 391 ALA A CA 1
ATOM 1760 C C . ALA A 1 249 ? -1.560 -5.187 6.985 1.00 14.00 391 ALA A C 1
ATOM 1761 O O . ALA A 1 249 ? -2.372 -4.325 7.320 1.00 13.12 391 ALA A O 1
ATOM 1763 N N . TRP A 1 250 ? -1.871 -6.224 6.187 1.00 13.13 392 TRP A N 1
ATOM 1764 C CA . TRP A 1 250 ? -3.224 -6.341 5.633 1.00 13.54 392 TRP A CA 1
ATOM 1765 C C . TRP A 1 250 ? -4.263 -6.525 6.748 1.00 15.79 392 TRP A C 1
ATOM 1766 O O . TRP A 1 250 ? -5.372 -5.963 6.670 1.00 12.56 392 TRP A O 1
ATOM 1777 N N . THR A 1 251 ? -3.895 -7.280 7.830 1.00 15.23 393 THR A N 1
ATOM 1778 C CA . THR A 1 251 ? -4.819 -7.443 8.972 1.00 14.45 393 THR A CA 1
ATOM 1779 C C . THR A 1 251 ? -5.111 -6.103 9.630 1.00 15.58 393 THR A C 1
ATOM 1780 O O . THR A 1 251 ? -6.257 -5.822 9.945 1.00 15.72 393 THR A O 1
ATOM 1784 N N . PHE A 1 252 ? -4.097 -5.252 9.771 1.00 12.75 394 PHE A N 1
ATOM 1785 C CA . PHE A 1 252 ? -4.304 -3.956 10.334 1.00 13.30 394 PHE A CA 1
ATOM 1786 C C . PHE A 1 252 ? -5.162 -3.073 9.418 1.00 15.62 394 PHE A C 1
ATOM 1787 O O . PHE A 1 252 ? -5.969 -2.305 9.921 1.00 14.58 394 PHE A O 1
ATOM 1795 N N . VAL A 1 253 ? -5.003 -3.186 8.081 1.00 14.07 395 VAL A N 1
ATOM 1796 C CA . VAL A 1 253 ? -5.862 -2.450 7.135 1.00 13.14 395 VAL A CA 1
ATOM 1797 C C . VAL A 1 253 ? -7.325 -2.783 7.398 1.00 13.48 395 VAL A C 1
ATOM 1798 O O . VAL A 1 253 ? -8.161 -1.868 7.473 1.00 13.82 395 VAL A O 1
ATOM 1802 N N . TYR A 1 254 ? -7.623 -4.091 7.562 1.00 13.87 396 TYR A N 1
ATOM 1803 C CA . TYR A 1 254 ? -8.986 -4.527 7.868 1.00 13.98 396 TYR A CA 1
ATOM 1804 C C . TYR A 1 254 ? -9.554 -3.745 9.060 1.00 16.00 396 TYR A C 1
ATOM 1805 O O . TYR A 1 254 ? -10.678 -3.225 8.990 1.00 16.06 396 TYR A O 1
ATOM 1814 N N . TYR A 1 255 ? -8.805 -3.686 10.201 1.00 14.44 397 TYR A N 1
ATOM 1815 C CA . TYR A 1 255 ? -9.306 -2.954 11.366 1.00 15.13 397 TYR A CA 1
ATOM 1816 C C . TYR A 1 255 ? -9.465 -1.465 11.167 1.00 16.21 397 TYR A C 1
ATOM 1817 O O . TYR A 1 255 ? -10.424 -0.896 11.681 1.00 15.18 397 TYR A O 1
ATOM 1826 N N . ILE A 1 256 ? -8.585 -0.822 10.365 1.00 13.01 398 ILE A N 1
ATOM 1827 C CA . ILE A 1 256 ? -8.708 0.622 10.114 1.00 13.29 398 ILE A CA 1
ATOM 1828 C C . ILE A 1 256 ? -10.021 0.841 9.320 1.00 15.65 398 ILE A C 1
ATOM 1829 O O . ILE A 1 256 ? -10.821 1.728 9.659 1.00 14.50 398 ILE A O 1
ATOM 1834 N N . LEU A 1 257 ? -10.244 -0.011 8.307 1.00 14.31 399 LEU A N 1
ATOM 1835 C CA . LEU A 1 257 ? -11.487 0.075 7.493 1.00 13.44 399 LEU A CA 1
ATOM 1836 C C . LEU A 1 257 ? -12.724 -0.122 8.359 1.00 16.64 399 LEU A C 1
ATOM 1837 O O . LEU A 1 257 ? -13.700 0.642 8.232 1.00 15.79 399 LEU A O 1
ATOM 1842 N N . ARG A 1 258 ? -12.666 -1.106 9.282 1.00 15.44 400 ARG A N 1
ATOM 1843 C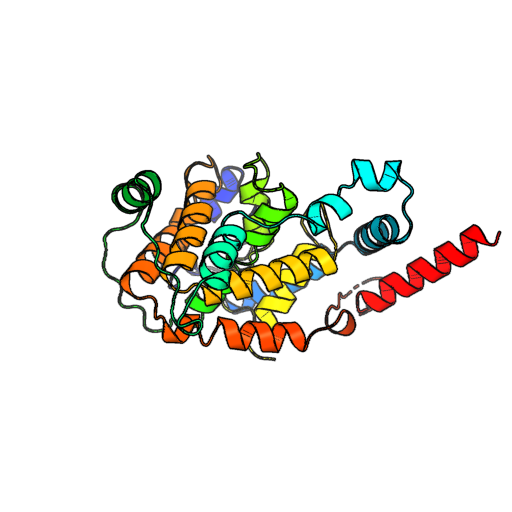 CA . ARG A 1 258 ? -13.763 -1.336 10.236 1.00 14.96 400 ARG A CA 1
ATOM 1844 C C . ARG A 1 258 ? -14.072 -0.093 11.094 1.00 17.98 400 ARG A C 1
ATOM 1845 O O . ARG A 1 258 ? -15.245 0.147 11.410 1.00 17.97 400 ARG A O 1
ATOM 1853 N N . 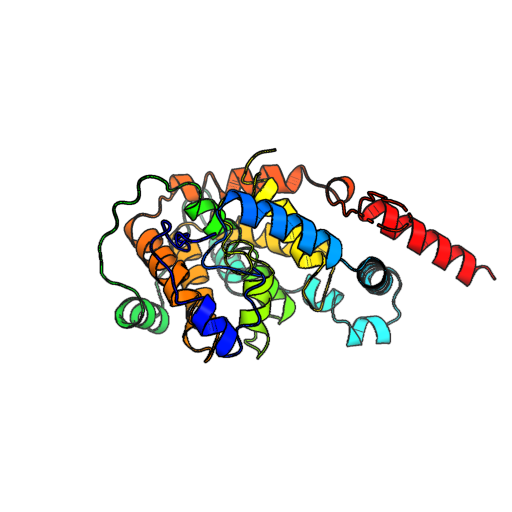GLY A 1 259 ? -13.045 0.702 11.432 1.00 15.83 401 GLY A N 1
ATOM 1854 C CA . GLY A 1 259 ? -13.227 1.935 12.188 1.00 16.39 401 GLY A CA 1
ATOM 1855 C C . GLY A 1 259 ? -14.139 2.907 11.470 1.00 19.04 401 GLY A C 1
ATOM 1856 O O . GLY A 1 259 ? -14.884 3.668 12.094 1.00 18.83 401 GLY A O 1
ATOM 1857 N N . GLY A 1 260 ? -14.085 2.885 10.146 1.00 16.43 402 GLY A N 1
ATOM 1858 C CA . GLY A 1 260 ? -14.983 3.703 9.352 1.00 16.31 402 GLY A CA 1
ATOM 1859 C C . GLY A 1 260 ? -14.343 4.868 8.650 1.00 18.32 402 GLY A C 1
ATOM 1860 O O . GLY A 1 260 ? -13.131 5.088 8.744 1.00 16.05 402 GLY A O 1
ATOM 1861 N N . LYS A 1 261 ? -15.184 5.669 8.000 1.00 14.93 403 LYS A N 1
ATOM 1862 C CA . LYS A 1 261 ? -14.738 6.780 7.181 1.00 15.22 403 LYS A CA 1
ATOM 1863 C C . LYS A 1 261 ? -13.746 7.733 7.891 1.00 18.74 403 LYS A C 1
ATOM 1864 O O . LYS A 1 261 ? -12.666 8.009 7.330 1.00 17.86 403 LYS A O 1
ATOM 1870 N N . ARG A 1 262 ? -14.093 8.225 9.114 1.00 17.49 404 ARG A N 1
ATOM 1871 C CA . ARG A 1 262 ? -13.257 9.199 9.812 1.00 17.58 404 ARG A CA 1
ATOM 1872 C C . ARG A 1 262 ? -11.921 8.604 10.251 1.00 17.99 404 ARG A C 1
ATOM 1873 O O . ARG A 1 262 ? -10.904 9.311 10.177 1.00 15.80 404 ARG A O 1
ATOM 1881 N N . LEU A 1 263 ? -11.910 7.289 10.633 1.00 14.52 405 LEU A N 1
ATOM 1882 C CA . LEU A 1 263 ? -10.628 6.659 10.984 1.00 14.58 405 LEU A CA 1
ATOM 1883 C C . LEU A 1 263 ? -9.765 6.541 9.722 1.00 16.03 405 LEU A C 1
ATOM 1884 O O . LEU A 1 263 ? -8.566 6.785 9.790 1.00 16.07 405 LEU A O 1
ATOM 1889 N N . VAL A 1 264 ? -10.385 6.209 8.562 1.00 13.15 406 VAL A N 1
ATOM 1890 C CA . VAL A 1 264 ? -9.683 6.150 7.277 1.00 12.30 406 VAL A CA 1
ATOM 1891 C C . VAL A 1 264 ? -9.146 7.569 6.944 1.00 14.67 406 VAL A C 1
ATOM 1892 O O . VAL A 1 264 ? -7.997 7.708 6.509 1.00 15.73 406 VAL A O 1
ATOM 1896 N N . ILE A 1 265 ? -9.940 8.627 7.198 1.00 14.07 407 ILE A N 1
ATOM 1897 C CA . ILE A 1 265 ? -9.435 9.998 6.983 1.00 14.08 407 ILE A CA 1
ATOM 1898 C C . ILE A 1 265 ? -8.184 10.271 7.804 1.00 15.03 407 ILE A C 1
ATOM 1899 O O . ILE A 1 265 ? -7.207 10.823 7.278 1.00 16.37 407 ILE A O 1
ATOM 1904 N N . ARG A 1 266 ? -8.190 9.876 9.095 1.00 12.96 408 ARG A N 1
ATOM 1905 C CA . ARG A 1 266 ? -7.013 10.061 9.924 1.00 13.86 408 ARG A CA 1
ATOM 1906 C C . ARG A 1 266 ? -5.781 9.393 9.240 1.00 14.54 408 ARG A C 1
ATOM 1907 O O . ARG A 1 266 ? -4.719 10.012 9.182 1.00 15.49 408 ARG A O 1
ATOM 1915 N N . ALA A 1 267 ? -5.935 8.167 8.700 1.00 13.94 409 ALA A N 1
ATOM 1916 C CA . ALA A 1 267 ? -4.806 7.510 8.027 1.00 13.76 409 ALA A CA 1
ATOM 1917 C C . ALA A 1 267 ? -4.402 8.249 6.749 1.00 14.85 409 ALA A C 1
ATOM 1918 O O . ALA A 1 267 ? -3.222 8.480 6.517 1.00 14.80 409 ALA A O 1
ATOM 1920 N N . LEU A 1 268 ? -5.385 8.640 5.911 1.00 13.61 410 LEU A N 1
ATOM 1921 C CA . LEU A 1 268 ? -5.101 9.369 4.678 1.00 11.85 410 LEU A CA 1
ATOM 1922 C C . LEU A 1 268 ? -4.393 10.701 4.987 1.00 15.65 410 LEU A C 1
ATOM 1923 O O . LEU A 1 268 ? -3.488 11.081 4.243 1.00 15.59 410 LEU A O 1
ATOM 1928 N N . LEU A 1 269 ? -4.791 11.407 6.073 1.00 13.74 411 LEU A N 1
ATOM 1929 C CA . LEU A 1 269 ? -4.135 12.687 6.407 1.00 14.57 411 LEU A CA 1
ATOM 1930 C C . LEU A 1 269 ? -2.666 12.456 6.807 1.00 16.83 411 LEU A C 1
ATOM 1931 O O . LEU A 1 269 ? -1.800 13.241 6.437 1.00 16.52 411 LEU A O 1
ATOM 1936 N N . ASP A 1 270 ? -2.404 11.356 7.534 1.00 15.20 412 ASP A N 1
ATOM 1937 C CA . ASP A 1 270 ? -1.024 11.014 7.939 1.00 15.06 412 ASP A CA 1
ATOM 1938 C C . ASP A 1 270 ? -0.177 10.763 6.667 1.00 18.39 412 ASP A C 1
ATOM 1939 O O . ASP A 1 270 ? 0.917 11.336 6.544 1.00 16.79 412 ASP A O 1
ATOM 1944 N N . ILE A 1 271 ? -0.680 9.911 5.721 1.00 15.20 413 ILE A N 1
ATOM 1945 C CA . ILE A 1 271 ? -0.008 9.597 4.446 1.00 15.29 413 ILE A CA 1
ATOM 1946 C C . ILE A 1 271 ? 0.247 10.894 3.658 1.00 15.76 413 ILE A C 1
ATOM 1947 O O . ILE A 1 271 ? 1.362 11.173 3.191 1.00 13.74 413 ILE A O 1
ATOM 1952 N N . HIS A 1 272 ? -0.807 11.726 3.545 1.00 11.49 414 HIS A N 1
ATOM 1953 C CA . HIS A 1 272 ? -0.741 12.954 2.780 1.00 12.14 414 HIS A CA 1
ATOM 1954 C C . HIS A 1 272 ? 0.360 13.889 3.353 1.00 15.13 414 HIS A C 1
ATOM 1955 O O . HIS A 1 272 ? 1.123 14.440 2.585 1.00 15.46 414 HIS A O 1
ATOM 1962 N N . GLU A 1 273 ? 0.461 13.999 4.674 1.00 14.49 415 GLU A N 1
ATOM 1963 C CA . GLU A 1 273 ? 1.432 14.850 5.360 1.00 15.12 415 GLU A CA 1
ATOM 1964 C C . GLU A 1 273 ? 2.829 14.326 5.095 1.00 16.52 415 GLU A C 1
ATOM 1965 O O . GLU A 1 273 ? 3.737 15.118 4.837 1.00 19.58 415 GLU A O 1
ATOM 1971 N N . THR A 1 274 ? 3.013 13.003 5.152 1.00 13.27 416 THR A N 1
ATOM 1972 C CA . THR A 1 274 ? 4.359 12.448 4.875 1.00 12.89 416 THR A CA 1
ATOM 1973 C C . THR A 1 274 ? 4.873 12.854 3.477 1.00 15.13 416 THR A C 1
ATOM 1974 O O . THR A 1 274 ? 6.071 13.193 3.322 1.00 17.74 416 THR A O 1
ATOM 1978 N N . PHE A 1 275 ? 4.006 12.770 2.441 1.00 12.52 417 PHE A N 1
ATOM 1979 C CA . PHE A 1 275 ? 4.386 13.168 1.118 1.00 12.24 417 PHE A CA 1
ATOM 1980 C C . PHE A 1 275 ? 4.493 14.690 0.981 1.00 17.18 417 PHE A C 1
ATOM 1981 O O . PHE A 1 275 ? 5.301 15.164 0.177 1.00 16.88 417 PHE A O 1
ATOM 1989 N N . ARG A 1 276 ? 3.580 15.438 1.643 1.00 16.74 418 ARG A N 1
ATOM 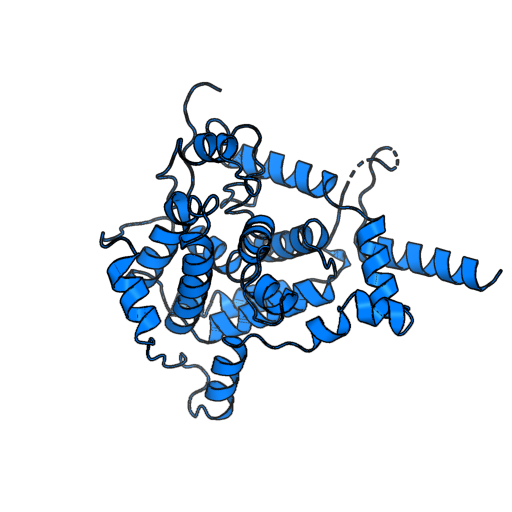1990 C CA . ARG A 1 276 ? 3.464 16.891 1.470 1.00 18.31 418 ARG A CA 1
ATOM 1991 C C . ARG A 1 276 ? 4.750 17.644 1.606 1.00 21.07 418 ARG A C 1
ATOM 1992 O O . ARG A 1 276 ? 4.984 18.562 0.808 1.00 19.56 418 ARG A O 1
ATOM 2000 N N . PHE A 1 277 ? 5.509 17.337 2.662 1.00 19.81 419 PHE A N 1
ATOM 2001 C CA . PHE A 1 277 ? 6.734 18.055 2.967 1.00 21.41 419 PHE A CA 1
ATOM 2002 C C . PHE A 1 277 ? 8.013 17.385 2.505 1.00 25.51 419 PHE A C 1
ATOM 2003 O O . PHE A 1 277 ? 9.104 17.793 2.917 1.00 24.74 419 PHE A O 1
ATOM 2011 N N . HIS A 1 278 ? 7.886 16.395 1.607 1.00 19.19 420 HIS A N 1
ATOM 2012 C CA . HIS A 1 278 ? 9.055 15.796 0.980 1.00 17.47 420 HIS A CA 1
ATOM 2013 C C . HIS A 1 278 ? 9.401 16.677 -0.224 1.00 23.00 420 HIS A C 1
ATOM 2014 O O . HIS A 1 278 ? 8.532 16.954 -1.057 1.00 22.74 420 HIS A O 1
ATOM 2021 N N . ASP A 1 279 ? 10.677 17.115 -0.331 1.00 21.82 421 ASP A N 1
ATOM 2022 C CA . ASP A 1 279 ? 11.125 17.996 -1.414 1.00 22.87 421 ASP A CA 1
ATOM 2023 C C . ASP A 1 279 ? 10.952 17.425 -2.828 1.00 24.13 421 ASP A C 1
ATOM 2024 O O . ASP A 1 279 ? 11.000 18.168 -3.806 1.00 25.17 421 ASP A O 1
ATOM 2029 N N . VAL A 1 280 ? 10.773 16.093 -2.953 1.00 20.23 422 VAL A N 1
ATOM 2030 C CA . VAL A 1 280 ? 10.619 15.480 -4.287 1.00 20.03 422 VAL A CA 1
ATOM 2031 C C . VAL A 1 280 ? 9.251 14.772 -4.445 1.00 20.02 422 VAL A C 1
ATOM 2032 O O . VAL A 1 280 ? 8.617 14.852 -5.506 1.00 21.09 422 VAL A O 1
ATOM 2036 N N . TYR A 1 281 ? 8.881 13.979 -3.449 1.00 16.64 423 TYR A N 1
ATOM 2037 C CA . TYR A 1 281 ? 7.723 13.105 -3.583 1.00 14.97 423 TYR A CA 1
ATOM 2038 C C . TYR A 1 281 ? 6.386 13.787 -3.412 1.00 17.24 423 TYR A C 1
ATOM 2039 O O . TYR A 1 281 ? 5.355 13.144 -3.595 1.00 17.36 423 TYR A O 1
ATOM 2048 N N . TYR A 1 282 ? 6.381 15.098 -3.085 1.00 14.12 424 TYR A N 1
ATOM 2049 C CA . TYR A 1 282 ? 5.112 15.824 -2.919 1.00 14.38 424 TYR A CA 1
ATOM 2050 C C . TYR A 1 282 ? 4.237 15.728 -4.169 1.00 16.35 424 TYR A C 1
ATOM 2051 O O . TYR A 1 282 ? 2.997 15.973 -4.093 1.00 15.64 424 TYR A O 1
ATOM 2060 N N . VAL A 1 283 ? 4.865 15.410 -5.322 1.00 14.22 425 VAL A N 1
ATOM 2061 C CA A VAL A 1 283 ? 4.160 15.281 -6.604 0.50 12.21 425 VAL A CA 1
ATOM 2062 C CA B VAL A 1 283 ? 4.160 15.311 -6.592 0.50 14.29 425 VAL A CA 1
ATOM 2063 C C . VAL A 1 283 ? 3.044 14.242 -6.500 1.00 16.23 425 VAL A C 1
ATOM 2064 O O . VAL A 1 283 ? 2.044 14.342 -7.219 1.00 15.60 425 VAL A O 1
ATOM 2071 N N . TYR A 1 284 ? 3.168 13.272 -5.566 1.00 13.67 426 TYR A N 1
ATOM 2072 C CA . TYR A 1 284 ? 2.103 12.268 -5.414 1.00 13.66 426 TYR A CA 1
ATOM 2073 C C . TYR A 1 284 ? 0.906 12.796 -4.672 1.00 16.77 426 TYR A C 1
ATOM 2074 O O . TYR A 1 284 ? -0.197 12.282 -4.881 1.00 17.49 426 TYR A O 1
ATOM 2083 N N . ASP A 1 285 ? 1.098 13.876 -3.902 1.00 13.31 427 ASP A N 1
ATOM 2084 C CA . ASP A 1 285 ? -0.021 14.597 -3.305 1.00 13.75 427 ASP A CA 1
ATOM 2085 C C . ASP A 1 285 ? -0.668 15.375 -4.457 1.00 16.70 427 ASP A C 1
ATOM 2086 O O . ASP A 1 285 ? -1.896 15.284 -4.650 1.00 14.84 427 ASP A O 1
ATOM 2091 N N . LYS A 1 286 ? 0.141 16.082 -5.271 1.00 16.45 428 LYS A N 1
ATOM 2092 C CA . LYS A 1 286 ? -0.435 16.876 -6.368 1.00 16.18 428 LYS A CA 1
ATOM 2093 C C . LYS A 1 286 ? -1.301 16.034 -7.303 1.00 17.56 428 LYS A C 1
ATOM 2094 O O . LYS A 1 286 ? -2.454 16.394 -7.549 1.00 17.32 428 LYS A O 1
ATOM 2100 N N . VAL A 1 287 ? -0.776 14.878 -7.768 1.00 15.77 429 VAL A N 1
ATOM 2101 C CA . VAL A 1 287 ? -1.462 14.049 -8.766 1.00 16.54 429 VAL A CA 1
ATOM 2102 C C . VAL A 1 287 ? -2.454 13.035 -8.245 1.00 16.17 429 VAL A C 1
ATOM 2103 O O . VAL A 1 287 ? -3.207 12.483 -9.040 1.00 16.11 429 VAL A O 1
ATOM 2107 N N . LEU A 1 288 ? -2.399 12.701 -6.964 1.00 12.80 430 LEU A N 1
ATOM 2108 C CA . LEU A 1 288 ? -3.303 11.661 -6.493 1.00 13.55 430 LEU A CA 1
ATOM 2109 C C . LEU A 1 288 ? -3.881 11.913 -5.118 1.00 16.05 430 LEU A C 1
ATOM 2110 O O . LEU A 1 288 ? -5.115 11.869 -4.966 1.00 14.89 430 LEU A O 1
ATOM 2115 N N . LEU A 1 289 ? -3.028 12.103 -4.109 1.00 12.74 431 LEU A N 1
ATOM 2116 C CA . LEU A 1 289 ? -3.477 12.158 -2.708 1.00 11.29 431 LEU A CA 1
ATOM 2117 C C . LEU A 1 289 ? -4.229 13.421 -2.297 1.00 14.53 431 LEU A C 1
ATOM 2118 O O . LEU A 1 289 ? -5.074 13.336 -1.413 1.00 15.28 431 LEU A O 1
ATOM 2123 N N . ASP A 1 290 ? -3.951 14.571 -2.907 1.00 14.25 432 ASP A N 1
ATOM 2124 C CA . ASP A 1 290 ? -4.711 15.788 -2.587 1.00 14.41 432 ASP A CA 1
ATOM 2125 C C . ASP A 1 290 ? -6.188 15.495 -2.868 1.00 16.03 432 ASP A C 1
ATOM 2126 O O . ASP A 1 290 ? -7.033 15.694 -1.991 1.00 17.91 432 ASP A O 1
ATOM 2131 N N . ASP A 1 291 ? -6.488 15.100 -4.113 1.00 13.51 433 ASP A N 1
ATOM 2132 C CA . ASP A 1 291 ? -7.872 14.845 -4.520 1.00 13.09 433 ASP A CA 1
ATOM 2133 C C . ASP A 1 291 ? -8.435 13.599 -3.865 1.00 16.02 433 ASP A C 1
ATOM 2134 O O . ASP A 1 291 ? -9.617 13.586 -3.526 1.00 16.19 433 ASP A O 1
ATOM 2139 N N . LEU A 1 292 ? -7.634 12.522 -3.732 1.00 13.51 434 LEU A N 1
ATOM 2140 C CA . LEU A 1 292 ? -8.183 11.319 -3.089 1.00 12.37 434 LEU A CA 1
ATOM 2141 C C . LEU A 1 292 ? -8.697 11.625 -1.694 1.00 16.45 434 LEU A C 1
ATOM 2142 O O . LEU A 1 292 ? -9.785 11.180 -1.327 1.00 14.52 434 LEU A O 1
ATOM 2147 N N . THR A 1 293 ? -7.939 12.406 -0.923 1.00 14.35 435 THR A N 1
ATOM 2148 C CA . THR A 1 293 ? -8.280 12.763 0.451 1.00 14.15 435 THR A CA 1
ATOM 2149 C C . THR A 1 293 ? -9.474 13.722 0.474 1.00 16.40 435 THR A C 1
ATOM 2150 O O . THR A 1 293 ? -10.431 13.448 1.188 1.00 16.27 435 THR A O 1
ATOM 2154 N N . ALA A 1 294 ? -9.449 14.791 -0.347 1.00 14.75 436 ALA A N 1
ATOM 2155 C CA . ALA A 1 294 ? -10.574 15.747 -0.376 1.00 15.47 436 ALA A CA 1
ATOM 2156 C C . ALA A 1 294 ? -11.860 15.113 -0.899 1.00 20.13 436 ALA A C 1
ATOM 2157 O O . ALA A 1 294 ? -12.953 15.396 -0.370 1.00 19.73 436 ALA A O 1
ATOM 2159 N N . TRP A 1 295 ? -11.741 14.264 -1.929 1.00 15.29 437 TRP A N 1
ATOM 2160 C CA . TRP A 1 295 ? -12.917 13.556 -2.481 1.00 15.58 437 TRP A CA 1
ATOM 2161 C C . TRP A 1 295 ? -13.439 12.588 -1.416 1.00 16.41 437 TRP A C 1
ATOM 2162 O O . TRP A 1 295 ? -14.642 12.519 -1.177 1.00 16.06 437 TRP A O 1
ATOM 2173 N N . PHE A 1 296 ? -12.549 11.830 -0.783 1.00 13.65 438 PHE A N 1
ATOM 2174 C CA . PHE A 1 296 ? -13.044 10.883 0.222 1.00 12.88 438 PHE A CA 1
ATOM 2175 C C . PHE A 1 296 ? -13.740 11.579 1.391 1.00 17.09 438 PHE A C 1
ATOM 2176 O O . PHE A 1 296 ? -14.790 11.104 1.843 1.00 16.10 438 PHE A O 1
ATOM 2184 N N . ILE A 1 297 ? -13.198 12.715 1.871 1.00 15.72 439 ILE A N 1
ATOM 2185 C CA . ILE A 1 297 ? -13.804 13.474 2.954 1.00 15.83 439 ILE A CA 1
ATOM 2186 C C . ILE A 1 297 ? -15.241 13.893 2.570 1.00 19.15 439 ILE A C 1
ATOM 2187 O O . ILE A 1 297 ? -16.160 13.706 3.367 1.00 20.36 439 ILE A O 1
ATOM 2192 N N . SER A 1 298 ? -15.415 14.432 1.358 1.00 15.85 440 SER A N 1
ATOM 2193 C CA . SER A 1 298 ? -16.729 14.972 0.965 1.00 16.35 440 SER A CA 1
ATOM 2194 C C . SER A 1 298 ? -17.694 13.944 0.416 1.00 21.53 440 SER A C 1
ATOM 2195 O O . SER A 1 298 ? -18.914 14.093 0.607 1.00 23.17 440 SER A O 1
ATOM 2198 N N . GLN A 1 299 ? -17.180 12.885 -0.219 1.00 16.48 441 GLN A N 1
ATOM 2199 C CA . GLN A 1 299 ? -17.994 11.889 -0.922 1.00 16.83 441 GLN A CA 1
ATOM 2200 C C . GLN A 1 299 ? -17.859 10.443 -0.468 1.00 19.51 441 GLN A C 1
ATOM 2201 O O . GLN A 1 299 ? -18.619 9.605 -0.950 1.00 19.31 441 GLN A O 1
ATOM 2207 N N . GLY A 1 300 ? -16.907 10.135 0.425 1.00 17.02 442 GLY A N 1
ATOM 2208 C CA . GLY A 1 300 ? -16.732 8.756 0.892 1.00 16.64 442 GLY A CA 1
ATOM 2209 C C . GLY A 1 300 ? -18.004 8.179 1.504 1.00 18.75 442 GLY A C 1
ATOM 2210 O O . GLY A 1 300 ? -18.737 8.923 2.163 1.00 19.88 442 GLY A O 1
ATOM 2211 N N . SER A 1 301 ? -18.271 6.877 1.276 1.00 16.29 443 SER A N 1
ATOM 2212 C CA . SER A 1 301 ? -19.472 6.195 1.782 1.00 16.26 443 SER A CA 1
ATOM 2213 C C . SER A 1 301 ? -19.102 5.222 2.903 1.00 19.83 443 SER A C 1
ATOM 2214 O O . SER A 1 301 ? -18.274 4.330 2.681 1.00 16.87 443 SER A O 1
ATOM 2217 N N . GLU A 1 302 ? -19.796 5.326 4.052 1.00 17.14 444 GLU A N 1
ATOM 2218 C CA . GLU A 1 302 ? -19.634 4.388 5.173 1.00 16.32 444 GLU A CA 1
ATOM 2219 C C . GLU A 1 302 ? -19.991 2.959 4.748 1.00 18.00 444 GLU A C 1
ATOM 2220 O O . GLU A 1 302 ? -19.277 2.018 5.108 1.00 17.56 444 GLU A O 1
ATOM 2226 N N . ASN A 1 303 ? -21.095 2.773 3.967 1.00 13.81 445 ASN A N 1
ATOM 2227 C CA . ASN A 1 303 ? -21.406 1.422 3.505 1.00 13.83 445 ASN A CA 1
ATOM 2228 C C . ASN A 1 303 ? -20.284 0.836 2.673 1.00 15.91 445 ASN A C 1
ATOM 2229 O O . ASN A 1 303 ? -19.975 -0.342 2.813 1.00 15.65 445 ASN A O 1
ATOM 2234 N N . VAL A 1 304 ? -19.756 1.623 1.690 1.00 14.66 446 VAL A N 1
ATOM 2235 C CA . VAL A 1 304 ? -18.714 1.077 0.809 1.00 14.17 446 VAL A CA 1
ATOM 2236 C C . VAL A 1 304 ? -17.482 0.691 1.635 1.00 16.11 446 VAL A C 1
ATOM 2237 O O . VAL A 1 304 ? -16.919 -0.383 1.417 1.00 15.90 446 VAL A O 1
ATOM 2241 N N . ILE A 1 305 ? -17.111 1.531 2.589 1.00 15.04 447 ILE A N 1
ATOM 2242 C CA . ILE A 1 305 ? -15.941 1.257 3.453 1.00 12.48 447 ILE A CA 1
ATOM 2243 C C . ILE A 1 305 ? -16.189 -0.017 4.309 1.00 15.47 447 ILE A C 1
ATOM 2244 O O . ILE A 1 305 ? -15.308 -0.871 4.397 1.00 15.21 447 ILE A O 1
ATOM 2249 N N . ARG A 1 306 ? -17.379 -0.155 4.910 1.00 12.97 448 ARG A N 1
ATOM 2250 C CA . ARG A 1 306 ? -17.663 -1.372 5.686 1.00 14.14 448 ARG A CA 1
ATOM 2251 C C . ARG A 1 306 ? -17.662 -2.635 4.810 1.00 15.55 448 ARG A C 1
ATOM 2252 O O . ARG A 1 306 ? -17.078 -3.653 5.193 1.00 16.62 448 ARG A O 1
ATOM 2260 N N . SER A 1 307 ? -18.314 -2.582 3.595 1.00 14.62 449 SER A N 1
ATOM 2261 C CA A SER A 1 307 ? -18.309 -3.742 2.716 0.50 14.17 449 SER A CA 1
ATOM 2262 C CA B SER A 1 307 ? -18.317 -3.730 2.689 0.50 14.70 449 SER A CA 1
ATOM 2263 C C . SER A 1 307 ? -16.881 -4.043 2.273 1.00 16.52 449 SER A C 1
ATOM 2264 O O . SER A 1 307 ? -16.513 -5.210 2.155 1.00 16.75 449 SER A O 1
ATOM 2269 N N . LEU A 1 308 ? -16.074 -2.978 2.027 1.00 14.16 450 LEU A N 1
ATOM 2270 C CA . LEU A 1 308 ? -14.669 -3.143 1.629 1.00 13.56 450 LEU A CA 1
ATOM 2271 C C . LEU A 1 308 ? -13.880 -3.833 2.770 1.00 15.89 450 LEU A C 1
ATOM 2272 O O . LEU A 1 308 ? -13.092 -4.736 2.473 1.00 16.20 450 LEU A O 1
ATOM 2277 N N . ALA A 1 309 ? -14.125 -3.465 4.025 1.00 15.94 451 ALA A N 1
ATOM 2278 C CA . ALA A 1 309 ? -13.454 -4.120 5.171 1.00 14.96 451 ALA A CA 1
ATOM 2279 C C . ALA A 1 309 ? -13.767 -5.639 5.175 1.00 16.06 451 ALA A C 1
ATOM 2280 O O . ALA A 1 309 ? -12.863 -6.494 5.196 1.00 16.46 451 ALA A O 1
ATOM 2282 N N . LEU A 1 310 ? -15.071 -5.961 5.048 1.00 15.85 452 LEU A N 1
ATOM 2283 C CA . LEU A 1 310 ? -15.441 -7.384 5.060 1.00 17.12 452 LEU A CA 1
ATOM 2284 C C . LEU A 1 310 ? -14.967 -8.171 3.848 1.00 18.96 452 LEU A C 1
ATOM 2285 O O . LEU A 1 310 ? -14.539 -9.324 4.007 1.00 19.60 452 LEU A O 1
ATOM 2290 N N . GLU A 1 311 ? -15.023 -7.553 2.634 1.00 15.25 453 GLU A N 1
ATOM 2291 C CA . GLU A 1 311 ? -14.602 -8.214 1.408 1.00 16.67 453 GLU A CA 1
ATOM 2292 C C . GLU A 1 311 ? -13.082 -8.421 1.379 1.00 18.05 453 GLU A C 1
ATOM 2293 O O . GLU A 1 311 ? -12.600 -9.507 1.050 1.00 17.93 453 GLU A O 1
ATOM 2299 N N . MET A 1 312 ? -12.317 -7.390 1.732 1.00 14.90 454 MET A N 1
ATOM 2300 C CA . MET A 1 312 ? -10.870 -7.563 1.756 1.00 14.71 454 MET A CA 1
ATOM 2301 C C . MET A 1 312 ? -10.435 -8.646 2.763 1.00 18.30 454 MET A C 1
ATOM 2302 O O . MET A 1 312 ? -9.470 -9.380 2.492 1.00 18.02 454 MET A O 1
ATOM 2307 N N . ARG A 1 313 ? -11.126 -8.746 3.925 1.00 16.01 455 ARG A N 1
ATOM 2308 C CA . ARG A 1 313 ? -10.779 -9.750 4.925 1.00 16.16 455 ARG A CA 1
ATOM 2309 C C . ARG A 1 313 ? -11.040 -11.150 4.397 1.00 19.15 455 ARG A C 1
ATOM 2310 O O . ARG A 1 313 ? -10.195 -12.040 4.560 1.00 18.54 455 ARG A O 1
ATOM 2318 N N . LYS A 1 314 ? -12.190 -11.310 3.692 1.00 16.08 456 LYS A N 1
ATOM 2319 C CA . LYS A 1 314 ? -12.541 -12.588 3.050 1.00 17.99 456 LYS A CA 1
ATOM 2320 C C . LYS A 1 314 ? -11.466 -12.954 2.046 1.00 20.11 456 LYS A C 1
ATOM 2321 O O . LYS A 1 314 ? -10.971 -14.079 2.058 1.00 19.66 456 LYS A O 1
ATOM 2327 N N . GLU A 1 315 ? -11.080 -11.993 1.169 1.00 17.78 457 GLU A N 1
ATOM 2328 C CA . GLU A 1 315 ? -10.076 -12.264 0.155 1.00 18.07 457 GLU A CA 1
ATOM 2329 C C . GLU A 1 315 ? -8.727 -12.567 0.776 1.00 18.86 457 GLU A C 1
ATOM 2330 O O . GLU A 1 315 ? -8.058 -13.514 0.371 1.00 18.10 457 GLU A O 1
ATOM 2336 N N . GLN A 1 316 ? -8.346 -11.823 1.817 1.00 16.65 458 GLN A N 1
ATOM 2337 C CA . GLN A 1 316 ? -7.070 -12.054 2.501 1.00 16.58 458 GLN A CA 1
ATOM 2338 C C . GLN A 1 316 ? -7.014 -13.443 3.105 1.00 19.46 458 GLN A C 1
ATOM 2339 O O . GLN A 1 316 ? -5.988 -14.129 2.988 1.00 19.16 458 GLN A O 1
ATOM 2345 N N . GLU A 1 317 ? -8.110 -13.836 3.765 1.00 18.26 459 GLU A N 1
ATOM 2346 C CA . GLU A 1 317 ? -8.213 -15.132 4.431 1.00 18.80 459 GLU A CA 1
ATOM 2347 C C . GLU A 1 317 ? -8.176 -16.294 3.462 1.00 22.54 459 GLU A C 1
ATOM 2348 O O . GLU A 1 317 ? -7.718 -17.383 3.855 1.00 22.38 459 GLU A O 1
ATOM 2354 N N . SER A 1 318 ? -8.602 -16.063 2.179 1.00 19.22 460 SER A N 1
ATOM 2355 C CA . SER A 1 318 ? -8.564 -17.104 1.146 1.00 19.44 460 SER A CA 1
ATOM 2356 C C . SER A 1 318 ? -7.151 -17.317 0.615 1.00 24.23 460 SER A C 1
ATOM 2357 O O . SER A 1 318 ? -6.896 -18.310 -0.074 1.00 23.91 460 SER A O 1
ATOM 2360 N N . LEU A 1 319 ? -6.218 -16.409 0.954 1.00 19.36 461 LEU A N 1
ATOM 2361 C CA . LEU A 1 319 ? -4.866 -16.517 0.441 1.00 17.70 461 LEU A CA 1
ATOM 2362 C C . LEU A 1 319 ? -3.923 -17.343 1.282 1.00 19.82 461 LEU A C 1
ATOM 2363 O O . LEU A 1 319 ? -4.107 -17.466 2.490 1.00 19.69 461 LEU A O 1
ATOM 2368 N N . SER A 1 320 ? -2.876 -17.885 0.645 1.00 18.40 462 SER A N 1
ATOM 2369 C CA . SER A 1 320 ? -1.790 -18.553 1.329 1.00 18.36 462 SER A CA 1
ATOM 2370 C C . SER A 1 320 ? -0.535 -18.244 0.528 1.00 20.48 462 SER A C 1
ATOM 2371 O O . SER A 1 320 ? -0.623 -17.640 -0.559 1.00 19.19 462 SER A O 1
ATOM 2374 N N . LYS A 1 321 ? 0.620 -18.734 0.999 1.00 19.79 463 LYS A N 1
ATOM 2375 C CA . LYS A 1 321 ? 1.873 -18.539 0.274 1.00 19.15 463 LYS A CA 1
ATOM 2376 C C . LYS A 1 321 ? 1.831 -19.113 -1.148 1.00 21.37 463 LYS A C 1
ATOM 2377 O O . LYS A 1 321 ? 2.527 -18.638 -2.031 1.00 20.48 463 LYS A O 1
ATOM 2383 N N . GLN A 1 322 ? 1.004 -20.161 -1.377 1.00 18.92 464 GLN A N 1
ATOM 2384 C CA . GLN A 1 322 ? 0.894 -20.809 -2.672 1.00 19.88 464 GLN A CA 1
ATOM 2385 C C . GLN A 1 322 ? 0.287 -19.925 -3.737 1.00 22.41 464 GLN A C 1
ATOM 2386 O O . GLN A 1 322 ? 0.475 -20.197 -4.916 1.00 23.78 464 GLN A O 1
ATOM 2392 N N . ASP A 1 323 ? -0.351 -18.798 -3.337 1.00 20.03 465 ASP A N 1
ATOM 2393 C CA . ASP A 1 323 ? -0.941 -17.853 -4.292 1.00 19.25 465 ASP A CA 1
ATOM 2394 C C . ASP A 1 323 ? 0.091 -16.790 -4.686 1.00 21.39 465 ASP A C 1
ATOM 2395 O O . ASP A 1 323 ? -0.190 -15.979 -5.568 1.00 21.72 465 ASP A O 1
ATOM 2400 N N . ILE A 1 324 ? 1.243 -16.749 -3.985 1.00 18.16 466 ILE A N 1
ATOM 2401 C CA . ILE A 1 324 ? 2.257 -15.731 -4.243 1.00 17.64 466 ILE A CA 1
ATOM 2402 C C . ILE A 1 324 ? 3.340 -16.307 -5.115 1.00 21.28 466 ILE A C 1
ATOM 2403 O O . ILE A 1 324 ? 4.223 -17.004 -4.616 1.00 19.14 466 ILE A O 1
ATOM 2408 N N . GLU A 1 325 ? 3.269 -15.996 -6.416 1.00 19.30 467 GLU A N 1
ATOM 2409 C CA . GLU A 1 325 ? 4.181 -16.565 -7.402 1.00 20.65 467 GLU A CA 1
ATOM 2410 C C . GLU A 1 325 ? 5.031 -15.530 -8.103 1.00 23.93 467 GLU A C 1
ATOM 2411 O O . GLU A 1 325 ? 4.589 -14.402 -8.338 1.00 24.36 467 GLU A O 1
ATOM 2417 N N . PHE A 1 326 ? 6.240 -15.932 -8.472 1.00 21.59 468 PHE A N 1
ATOM 2418 C CA . PHE A 1 326 ? 7.141 -15.085 -9.248 1.00 22.32 468 PHE A CA 1
ATOM 2419 C C . PHE A 1 326 ? 7.689 -15.876 -10.434 1.00 29.37 468 PHE A C 1
ATOM 2420 O O . PHE A 1 326 ? 7.850 -17.094 -10.323 1.00 26.92 468 PHE A O 1
ATOM 2428 N N . GLU A 1 327 ? 7.911 -15.191 -11.583 1.00 28.87 469 GLU A N 1
ATOM 2429 C CA . GLU A 1 327 ? 8.451 -15.768 -12.827 1.00 30.61 469 GLU A CA 1
ATOM 2430 C C . GLU A 1 327 ? 9.839 -15.209 -13.093 1.00 37.42 469 GLU A C 1
ATOM 2431 O O . GLU A 1 327 ? 10.080 -14.015 -12.859 1.00 34.65 469 GLU A O 1
ATOM 2454 N N . ILE A 1 329 ? 14.041 -16.177 -15.291 1.00 43.49 471 ILE A N 1
ATOM 2455 C CA . ILE A 1 329 ? 14.922 -17.028 -16.096 1.00 43.55 471 ILE A CA 1
ATOM 2456 C C . ILE A 1 329 ? 15.834 -17.786 -15.104 1.00 47.36 471 ILE A C 1
ATOM 2457 O O . ILE A 1 329 ? 16.657 -17.165 -14.423 1.00 47.28 471 ILE A O 1
ATOM 2462 N N . ALA A 1 330 ? 15.624 -19.120 -14.990 1.00 43.65 472 ALA A N 1
ATOM 2463 C CA . ALA A 1 330 ? 16.343 -20.069 -14.126 1.00 73.53 472 ALA A CA 1
ATOM 2464 C C . ALA A 1 330 ? 16.416 -19.643 -12.661 1.00 115.96 472 ALA A C 1
ATOM 2465 O O . ALA A 1 330 ? 15.393 -19.320 -12.062 1.00 83.32 472 ALA A O 1
ATOM 2467 N N . GLU A 1 340 ? 14.847 -22.370 -19.388 1.00 51.42 482 GLU A N 1
ATOM 2468 C CA . GLU A 1 340 ? 14.839 -20.913 -19.256 1.00 51.16 482 GLU A CA 1
ATOM 2469 C C . GLU A 1 340 ? 13.884 -20.448 -18.133 1.00 53.10 482 GLU A C 1
ATOM 2470 O O . GLU A 1 340 ? 14.296 -20.398 -16.972 1.00 52.14 482 GLU A O 1
ATOM 2476 N N . TRP A 1 341 ? 12.614 -20.119 -18.484 1.00 48.79 483 TRP A N 1
ATOM 2477 C CA . TRP A 1 341 ? 11.596 -19.610 -17.563 1.00 48.23 483 TRP A CA 1
ATOM 2478 C C . TRP A 1 341 ? 11.087 -20.621 -16.550 1.00 49.01 483 TRP A C 1
ATOM 2479 O O . TRP A 1 341 ? 10.978 -21.814 -16.845 1.00 48.28 483 TRP A O 1
ATOM 2490 N N . GLU A 1 342 ? 10.776 -20.125 -15.344 1.00 42.95 484 GLU A N 1
ATOM 2491 C CA . GLU A 1 342 ? 10.311 -20.924 -14.214 1.00 41.22 484 GLU A CA 1
ATOM 2492 C C . GLU A 1 342 ? 9.389 -20.075 -13.333 1.00 41.27 484 GLU A C 1
ATOM 2493 O O . GLU A 1 342 ? 9.709 -18.924 -13.042 1.00 40.56 484 GLU A O 1
ATOM 2499 N N . THR A 1 343 ? 8.234 -20.632 -12.953 1.00 34.82 485 THR A N 1
ATOM 2500 C CA . THR A 1 343 ? 7.278 -19.995 -12.051 1.00 33.20 485 THR A CA 1
ATOM 2501 C C . THR A 1 343 ? 7.274 -20.793 -10.745 1.00 33.75 485 THR A C 1
ATOM 2502 O O . THR A 1 343 ? 7.038 -22.008 -10.759 1.00 32.59 485 THR A O 1
ATOM 2506 N N . LEU A 1 344 ? 7.586 -20.126 -9.632 1.00 26.92 486 LEU A N 1
ATOM 2507 C CA . LEU A 1 344 ? 7.561 -20.754 -8.308 1.00 25.92 486 LEU A CA 1
ATOM 2508 C C . LEU A 1 344 ? 6.753 -19.924 -7.331 1.00 27.25 486 LEU A C 1
ATOM 2509 O O . LEU A 1 344 ? 6.819 -18.685 -7.377 1.00 24.36 486 LEU A O 1
ATOM 2514 N N . ASN A 1 345 ? 6.031 -20.594 -6.417 1.00 22.56 487 ASN A N 1
ATOM 2515 C CA . ASN A 1 345 ? 5.362 -19.880 -5.340 1.00 21.18 487 ASN A CA 1
ATOM 2516 C C . ASN A 1 345 ? 6.396 -19.753 -4.196 1.00 22.38 487 ASN A C 1
ATOM 2517 O O . ASN A 1 345 ? 7.362 -20.519 -4.133 1.00 21.40 487 ASN A O 1
ATOM 2522 N N . ILE A 1 346 ? 6.237 -18.749 -3.349 1.00 18.23 488 ILE A N 1
ATOM 2523 C CA . ILE A 1 346 ? 7.179 -18.480 -2.251 1.00 15.67 488 ILE A CA 1
ATOM 2524 C C . ILE A 1 346 ? 7.405 -19.636 -1.255 1.00 21.02 488 ILE A C 1
ATOM 2525 O O . ILE A 1 346 ? 8.509 -19.771 -0.712 1.00 19.68 488 ILE A O 1
ATOM 2530 N N . ARG A 1 347 ? 6.379 -20.471 -1.046 1.00 20.30 489 ARG A N 1
ATOM 2531 C CA . ARG A 1 347 ? 6.541 -21.629 -0.159 1.00 19.88 489 ARG A CA 1
ATOM 2532 C C . ARG A 1 347 ? 7.539 -22.631 -0.754 1.00 21.65 489 ARG A C 1
ATOM 2533 O O . ARG A 1 347 ? 8.378 -23.138 -0.014 1.00 20.96 489 ARG A O 1
ATOM 2541 N N . GLU A 1 348 ? 7.510 -22.848 -2.080 1.00 19.16 490 GLU A N 1
ATOM 2542 C CA . GLU A 1 348 ? 8.484 -23.738 -2.758 1.00 20.17 490 GLU A CA 1
ATOM 2543 C C . GLU A 1 348 ? 9.885 -23.223 -2.575 1.00 24.35 490 GLU A C 1
ATOM 2544 O O . GLU A 1 348 ? 10.812 -24.002 -2.359 1.00 24.89 490 GLU A O 1
ATOM 2550 N N . MET A 1 349 ? 10.058 -21.875 -2.662 1.00 20.02 491 MET A N 1
ATOM 2551 C CA . MET A 1 349 ? 11.364 -21.266 -2.459 1.00 17.67 491 MET A CA 1
ATOM 2552 C C . MET A 1 349 ? 11.878 -21.520 -1.042 1.00 20.59 491 MET A C 1
ATOM 2553 O O . MET A 1 349 ? 13.041 -21.871 -0.858 1.00 22.46 491 MET A O 1
ATOM 2558 N N . GLU A 1 350 ? 10.996 -21.383 -0.047 1.00 17.80 492 GLU A N 1
ATOM 2559 C CA . GLU A 1 350 ? 11.321 -21.583 1.372 1.00 16.92 492 GLU A CA 1
ATOM 2560 C C . GLU A 1 350 ? 11.747 -23.033 1.616 1.00 21.71 492 GLU A C 1
ATOM 2561 O O . GLU A 1 350 ? 12.722 -23.274 2.314 1.00 21.63 492 GLU A O 1
ATOM 2567 N N . ILE A 1 351 ? 10.974 -23.984 1.082 1.00 20.60 493 ILE A N 1
ATOM 2568 C CA . ILE A 1 351 ? 11.250 -25.407 1.290 1.00 20.30 493 ILE A CA 1
ATOM 2569 C C . ILE A 1 351 ? 12.603 -25.789 0.696 1.00 23.91 493 ILE A C 1
ATOM 2570 O O . ILE A 1 351 ? 13.400 -26.435 1.387 1.00 23.04 493 ILE A O 1
ATOM 2575 N N . LEU A 1 352 ? 12.883 -25.346 -0.550 1.00 23.19 494 LEU A N 1
ATOM 2576 C CA . LEU A 1 352 ? 14.173 -25.599 -1.209 1.00 24.93 494 LEU A CA 1
ATOM 2577 C C . LEU A 1 352 ? 15.326 -24.999 -0.397 1.00 30.02 494 LEU A C 1
ATOM 2578 O O . LEU A 1 352 ? 16.373 -25.633 -0.259 1.00 31.07 494 LEU A O 1
ATOM 2583 N N . ALA A 1 353 ? 15.125 -23.798 0.200 1.00 25.91 495 ALA A N 1
ATOM 2584 C CA . ALA A 1 353 ? 16.155 -23.187 1.029 1.00 25.47 495 ALA A CA 1
ATOM 2585 C C . ALA A 1 353 ? 16.326 -23.907 2.352 1.00 27.49 495 ALA A C 1
ATOM 2586 O O . ALA A 1 353 ? 17.451 -24.019 2.831 1.00 27.39 495 ALA A O 1
ATOM 2588 N N . GLU A 1 354 ? 15.225 -24.458 2.915 1.00 23.37 496 GLU A N 1
ATOM 2589 C CA . GLU A 1 354 ? 15.252 -25.211 4.165 1.00 22.20 496 GLU A CA 1
ATOM 2590 C C . GLU A 1 354 ? 15.963 -26.539 3.949 1.00 26.75 496 GLU A C 1
ATOM 2591 O O . GLU A 1 354 ? 16.649 -26.998 4.849 1.00 27.31 496 GLU A O 1
ATOM 2597 N N . SER A 1 355 ? 15.777 -27.137 2.761 1.00 24.21 497 SER A N 1
ATOM 2598 C CA . SER A 1 355 ? 16.385 -28.411 2.374 1.00 26.18 497 SER A CA 1
ATOM 2599 C C . SER A 1 355 ? 17.883 -28.252 2.218 1.00 33.89 497 SER A C 1
ATOM 2600 O O . SER A 1 355 ? 18.621 -29.076 2.761 1.00 34.56 497 SER A O 1
ATOM 2603 N N . GLU A 1 356 ? 18.334 -27.165 1.540 1.00 33.14 498 GLU A N 1
ATOM 2604 C CA . GLU A 1 356 ? 19.763 -26.858 1.348 1.00 34.17 498 GLU A CA 1
ATOM 2605 C C . GLU A 1 356 ? 20.445 -26.661 2.705 1.00 39.53 498 GLU A C 1
ATOM 2606 O O . GLU A 1 356 ? 21.467 -27.297 2.973 1.00 39.55 498 GLU A O 1
ATOM 2612 N N . TYR A 1 357 ? 19.831 -25.836 3.582 1.00 35.52 499 TYR A N 1
ATOM 2613 C CA . TYR A 1 357 ? 20.300 -25.551 4.939 1.00 34.97 499 TYR A CA 1
ATOM 2614 C C . TYR A 1 357 ? 20.440 -26.827 5.763 1.00 39.96 499 TYR A C 1
ATOM 2615 O O . TYR A 1 357 ? 21.493 -27.033 6.364 1.00 40.05 499 TYR A O 1
ATOM 2624 N N . ARG A 1 358 ? 19.404 -27.696 5.761 1.00 36.66 500 ARG A N 1
ATOM 2625 C CA . ARG A 1 358 ? 19.403 -28.966 6.496 1.00 37.08 500 ARG A CA 1
ATOM 2626 C C . ARG A 1 358 ? 20.517 -29.907 6.028 1.00 42.66 500 ARG A C 1
ATOM 2627 O O . ARG A 1 358 ? 21.131 -30.577 6.858 1.00 43.09 500 ARG A O 1
ATOM 2635 N N . GLU A 1 359 ? 20.793 -29.925 4.710 1.00 40.45 501 GLU A N 1
ATOM 2636 C CA . GLU A 1 359 ? 21.860 -30.727 4.094 1.00 41.17 501 GLU A CA 1
ATOM 2637 C C . GLU A 1 359 ? 23.232 -30.137 4.475 1.00 46.27 501 GLU A C 1
ATOM 2638 O O . GLU A 1 359 ? 24.176 -30.892 4.713 1.00 45.57 501 GLU A O 1
ATOM 2644 N N . GLN A 1 360 ? 23.325 -28.788 4.539 1.00 43.60 502 GLN A N 1
ATOM 2645 C CA . GLN A 1 360 ? 24.533 -28.052 4.922 1.00 44.16 502 GLN A CA 1
ATOM 2646 C C . GLN A 1 360 ? 24.884 -28.293 6.393 1.00 49.20 502 GLN A C 1
ATOM 2647 O O . GLN A 1 360 ? 26.054 -28.538 6.699 1.00 48.86 502 GLN A O 1
ATOM 2653 N N . GLN A 1 361 ? 23.874 -28.261 7.288 1.00 46.23 503 GLN A N 1
ATOM 2654 C CA . GLN A 1 361 ? 24.061 -28.479 8.725 1.00 47.36 503 GLN A CA 1
ATOM 2655 C C . GLN A 1 361 ? 24.376 -29.940 9.065 1.00 54.34 503 GLN A C 1
ATOM 2656 O O . GLN A 1 361 ? 24.962 -30.206 10.118 1.00 54.17 503 GLN A O 1
ATOM 2662 N N . GLN A 1 362 ? 23.992 -30.880 8.169 1.00 53.11 504 GLN A N 1
ATOM 2663 C CA . GLN A 1 362 ? 24.235 -32.323 8.300 1.00 54.07 504 GLN A CA 1
ATOM 2664 C C . GLN A 1 362 ? 25.741 -32.595 8.142 1.00 59.02 504 GLN A C 1
ATOM 2665 O O . GLN A 1 362 ? 26.331 -33.275 8.984 1.00 59.46 504 GLN A O 1
ATOM 2671 N N . ASN A 1 363 ? 26.354 -32.027 7.083 1.00 55.31 505 ASN A N 1
ATOM 2672 C CA . ASN A 1 363 ? 27.780 -32.141 6.778 1.00 79.45 505 ASN A CA 1
ATOM 2673 C C . ASN A 1 363 ? 28.601 -31.287 7.748 1.00 117.25 505 ASN A C 1
ATOM 2674 O O . ASN A 1 363 ? 28.322 -30.102 7.933 1.00 82.67 505 ASN A O 1
#

Radius of gyration: 19.88 Å; Cα contacts (8 Å, |Δi|>4): 408; chains: 1; bounding box: 51×57×55 Å

GO terms:
  GO:0005634 nucleus (C, IDA)
  GO:0005654 nucleoplasm (C, IDA)
  GO:0005829 cytosol (C, IDA)
  GO:0000493 box H/ACA snoRNP assembly (P, IMP)
  GO:0000493 box H/ACA snoRNP assembly (P, IPI)